Protein AF-A0A0H4WRG9-F1 (afdb_monomer)

Structure (mmCIF, N/CA/C/O backbone):
data_AF-A0A0H4WRG9-F1
#
_entry.id   AF-A0A0H4WRG9-F1
#
loop_
_atom_site.group_PDB
_atom_site.id
_atom_site.type_symbol
_atom_site.label_atom_id
_atom_site.label_alt_id
_atom_site.label_comp_id
_atom_site.label_asym_id
_atom_site.label_entity_id
_atom_site.label_seq_id
_atom_site.pdbx_PDB_ins_code
_atom_site.Cartn_x
_atom_site.Cartn_y
_atom_site.Cartn_z
_atom_site.occupancy
_atom_site.B_iso_or_equiv
_atom_site.auth_seq_id
_atom_site.auth_comp_id
_atom_site.auth_asym_id
_atom_site.auth_atom_id
_atom_site.pdbx_PDB_model_num
ATOM 1 N N . MET A 1 1 ? 16.738 -0.947 18.495 1.00 30.34 1 MET A N 1
ATOM 2 C CA . MET A 1 1 ? 15.925 -0.246 17.481 1.00 30.34 1 MET A CA 1
ATOM 3 C C . MET A 1 1 ? 16.134 -0.944 16.145 1.00 30.34 1 MET A C 1
ATOM 5 O O . MET A 1 1 ? 17.126 -0.679 15.479 1.00 30.34 1 MET A O 1
ATOM 9 N N . CYS A 1 2 ? 15.274 -1.900 15.795 1.00 28.31 2 CYS A N 1
ATOM 10 C CA . CYS A 1 2 ? 15.303 -2.511 14.467 1.00 28.31 2 CYS A CA 1
ATOM 11 C C . CYS A 1 2 ? 14.599 -1.551 13.509 1.00 28.31 2 CYS A C 1
ATOM 13 O O . CYS A 1 2 ? 13.383 -1.390 13.578 1.00 28.31 2 CYS A O 1
ATOM 15 N N . GLY A 1 3 ? 15.375 -0.857 12.678 1.00 27.81 3 GLY A N 1
ATOM 16 C CA . GLY A 1 3 ? 14.828 -0.055 11.594 1.00 27.81 3 GLY A CA 1
ATOM 17 C C . GLY A 1 3 ? 14.139 -0.986 10.609 1.00 27.81 3 GLY A C 1
ATOM 18 O O . GLY A 1 3 ? 14.799 -1.790 9.955 1.00 27.81 3 GLY A O 1
ATOM 19 N N . VAL A 1 4 ? 12.813 -0.903 10.530 1.00 34.00 4 VAL A N 1
ATOM 20 C CA . VAL A 1 4 ? 12.057 -1.495 9.429 1.00 34.00 4 VAL A CA 1
ATOM 21 C C . VAL A 1 4 ? 12.537 -0.768 8.179 1.00 34.00 4 VAL A C 1
ATOM 23 O O . VAL A 1 4 ? 12.226 0.408 7.992 1.00 34.00 4 VAL A O 1
ATOM 26 N N . ALA A 1 5 ? 13.376 -1.422 7.376 1.00 33.50 5 ALA A N 1
ATOM 27 C CA . ALA A 1 5 ? 13.737 -0.917 6.063 1.00 33.50 5 ALA A CA 1
ATOM 28 C C . ALA A 1 5 ? 12.425 -0.764 5.287 1.00 33.50 5 ALA A C 1
ATOM 30 O O . ALA A 1 5 ? 11.789 -1.757 4.937 1.00 33.50 5 ALA A O 1
ATOM 31 N N . LEU A 1 6 ? 11.971 0.480 5.120 1.00 46.81 6 LEU A N 1
ATOM 32 C CA . LEU A 1 6 ? 10.821 0.791 4.284 1.00 46.81 6 LEU A CA 1
ATOM 33 C C . LEU A 1 6 ? 11.124 0.195 2.910 1.00 46.81 6 LEU A C 1
ATOM 35 O O . LEU A 1 6 ? 12.151 0.528 2.317 1.00 46.81 6 LEU A O 1
ATOM 39 N N . ALA A 1 7 ? 10.288 -0.743 2.461 1.00 58.19 7 ALA A N 1
ATOM 40 C CA . ALA A 1 7 ? 10.425 -1.329 1.139 1.00 58.19 7 ALA A CA 1
ATOM 41 C C . ALA A 1 7 ? 10.524 -0.193 0.112 1.00 58.19 7 ALA A C 1
ATOM 43 O O . ALA A 1 7 ? 9.773 0.781 0.195 1.00 58.19 7 ALA A O 1
ATOM 44 N N . GLU A 1 8 ? 11.483 -0.287 -0.813 1.00 69.94 8 GLU A N 1
ATOM 45 C CA . GLU A 1 8 ? 11.610 0.715 -1.867 1.00 69.94 8 GLU A CA 1
ATOM 46 C C . GLU A 1 8 ? 10.275 0.826 -2.622 1.00 69.94 8 GLU A C 1
ATOM 48 O O . GLU A 1 8 ? 9.678 -0.209 -2.949 1.00 69.94 8 GLU A O 1
ATOM 53 N N . PRO A 1 9 ? 9.799 2.053 -2.905 1.00 81.19 9 PRO A N 1
ATOM 54 C CA . PRO A 1 9 ? 8.580 2.253 -3.670 1.00 81.19 9 PRO A CA 1
ATOM 55 C C . PRO A 1 9 ? 8.636 1.501 -5.000 1.00 81.19 9 PRO A C 1
ATOM 57 O O . PRO A 1 9 ? 9.668 1.484 -5.677 1.00 81.19 9 PRO A O 1
ATOM 60 N N . LEU A 1 10 ? 7.527 0.868 -5.375 1.00 85.06 10 LEU A N 1
ATOM 61 C CA . LEU A 1 10 ? 7.501 -0.054 -6.508 1.00 85.06 10 LEU A CA 1
ATOM 62 C C . LEU A 1 10 ? 7.351 0.695 -7.833 1.00 85.06 10 LEU A C 1
ATOM 64 O O . LEU A 1 10 ? 8.179 0.556 -8.736 1.00 85.06 10 LEU A O 1
ATOM 68 N N . VAL A 1 11 ? 6.280 1.477 -7.949 1.00 88.81 11 VAL A N 1
ATOM 69 C CA . VAL A 1 11 ? 5.891 2.229 -9.149 1.00 88.81 11 VAL A CA 1
ATOM 70 C C . VAL A 1 11 ? 5.108 3.460 -8.696 1.00 88.81 11 VAL A C 1
ATOM 72 O O . VAL A 1 11 ? 4.428 3.416 -7.677 1.00 88.81 11 VAL A O 1
ATOM 75 N N . GLY A 1 12 ? 5.176 4.543 -9.462 1.00 87.19 12 GLY A N 1
ATOM 76 C CA . GLY A 1 12 ? 4.397 5.756 -9.238 1.00 87.19 12 GLY A CA 1
ATOM 77 C C . GLY A 1 12 ? 5.169 6.866 -8.517 1.00 87.19 12 GLY A C 1
ATOM 78 O O . GLY A 1 12 ? 6.376 6.749 -8.284 1.00 87.19 12 GLY A O 1
ATOM 79 N N . PRO A 1 13 ? 4.487 7.967 -8.155 1.00 82.38 13 PRO A N 1
ATOM 80 C CA . PRO A 1 13 ? 5.130 9.191 -7.663 1.00 82.38 13 PRO A CA 1
ATOM 81 C C . PRO A 1 13 ? 5.981 9.021 -6.397 1.00 82.38 13 PRO A C 1
ATOM 83 O O . PRO A 1 13 ? 6.881 9.822 -6.149 1.00 82.38 13 PRO A O 1
ATOM 86 N N . SER A 1 14 ? 5.732 7.975 -5.605 1.00 81.94 14 SER A N 1
ATOM 87 C CA . SER A 1 14 ? 6.533 7.622 -4.425 1.00 81.94 14 SER A CA 1
ATOM 88 C C . SER A 1 14 ? 7.976 7.246 -4.768 1.00 81.94 14 SER A C 1
ATOM 90 O O . SER A 1 14 ? 8.860 7.462 -3.945 1.00 81.94 14 SER A O 1
ATOM 92 N N . VAL A 1 15 ? 8.242 6.732 -5.975 1.00 84.00 15 VAL A N 1
ATOM 93 C CA . VAL A 1 15 ? 9.602 6.429 -6.462 1.00 84.00 15 VAL A CA 1
ATOM 94 C C . VAL A 1 15 ? 10.425 7.711 -6.655 1.00 84.00 15 VAL A C 1
ATOM 96 O O . VAL A 1 15 ? 11.654 7.691 -6.589 1.00 84.00 15 VAL A O 1
ATOM 99 N N . GLY A 1 16 ? 9.757 8.840 -6.896 1.00 86.50 16 GLY A N 1
ATOM 100 C CA . GLY A 1 16 ? 10.357 10.151 -7.107 1.00 86.50 16 GLY A CA 1
ATOM 101 C C . GLY A 1 16 ? 9.631 10.947 -8.189 1.00 86.50 16 GLY A C 1
ATOM 102 O O . GLY A 1 16 ? 8.671 10.490 -8.804 1.00 86.50 16 GLY A O 1
ATOM 103 N N . GLN A 1 17 ? 10.113 12.158 -8.461 1.00 90.69 17 GLN A N 1
ATOM 104 C CA . GLN A 1 17 ? 9.567 12.987 -9.536 1.00 90.69 17 GLN A CA 1
ATOM 105 C C . GLN A 1 17 ? 10.141 12.538 -10.886 1.00 90.69 17 GLN A C 1
ATOM 107 O O . GLN A 1 17 ? 11.327 12.743 -11.158 1.00 90.69 17 GLN A O 1
ATOM 112 N N . GLY A 1 18 ? 9.303 11.929 -11.733 1.00 91.50 18 GLY A N 1
ATOM 113 C CA . GLY A 1 18 ? 9.716 11.345 -13.017 1.00 91.50 18 GLY A CA 1
ATOM 114 C C . GLY A 1 18 ? 10.497 12.309 -13.917 1.00 91.50 18 GLY A C 1
ATOM 115 O O . GLY A 1 18 ? 11.555 11.944 -14.428 1.00 91.50 18 GLY A O 1
ATOM 116 N N . ASP A 1 19 ? 10.044 13.559 -14.040 1.00 94.12 19 ASP A N 1
ATOM 117 C CA . ASP A 1 19 ? 10.714 14.576 -14.864 1.00 94.12 19 ASP A CA 1
ATOM 118 C C . ASP A 1 19 ? 12.064 15.017 -14.285 1.00 94.12 19 ASP A C 1
ATOM 120 O O . ASP A 1 19 ? 13.035 15.195 -15.024 1.00 94.12 19 ASP A O 1
ATOM 124 N N . ALA A 1 20 ? 12.170 15.130 -12.957 1.00 96.06 20 ALA A N 1
ATOM 125 C CA . ALA A 1 20 ? 13.432 15.451 -12.294 1.00 96.06 20 ALA A CA 1
ATOM 126 C C . ALA A 1 20 ? 14.461 14.323 -12.491 1.00 96.06 20 ALA A C 1
ATOM 128 O O . ALA A 1 20 ? 15.621 14.581 -12.821 1.00 96.06 20 ALA A O 1
ATOM 129 N N . LEU A 1 21 ? 14.019 13.067 -12.369 1.00 96.81 21 LEU A N 1
ATOM 130 C CA . LEU A 1 21 ? 14.840 11.880 -12.620 1.00 96.81 21 LEU A CA 1
ATOM 131 C C . LEU A 1 21 ? 15.273 11.790 -14.092 1.00 96.81 21 LEU A C 1
ATOM 133 O O . LEU A 1 21 ? 16.431 11.479 -14.380 1.00 96.81 21 LEU A O 1
ATOM 137 N N . LEU A 1 22 ? 14.378 12.119 -15.030 1.00 97.62 22 LEU A N 1
ATOM 138 C CA . LEU A 1 22 ? 14.685 12.207 -16.460 1.00 97.62 22 LEU A CA 1
ATOM 139 C C . LEU A 1 22 ? 15.749 13.280 -16.744 1.00 97.62 22 LEU A C 1
ATOM 141 O O . LEU A 1 22 ? 16.712 13.026 -17.480 1.00 97.62 22 LEU A O 1
ATOM 145 N N . ALA A 1 23 ? 15.599 14.471 -16.161 1.00 97.62 23 ALA A N 1
ATOM 146 C CA . ALA A 1 23 ? 16.545 15.571 -16.317 1.00 97.62 23 ALA A CA 1
ATOM 147 C C . ALA A 1 23 ? 17.925 15.212 -15.741 1.00 97.62 23 ALA A C 1
ATOM 149 O O . ALA A 1 23 ? 18.956 15.429 -16.390 1.00 97.62 23 ALA A O 1
ATOM 150 N N . GLU A 1 24 ? 17.966 14.592 -14.558 1.00 97.25 24 GLU A N 1
ATOM 151 C CA . GLU A 1 24 ? 19.210 14.120 -13.952 1.00 97.25 24 GLU A CA 1
ATOM 152 C C . GLU A 1 24 ? 19.882 13.031 -14.802 1.00 97.25 24 GLU A C 1
ATOM 154 O O . GLU A 1 24 ? 21.084 13.124 -15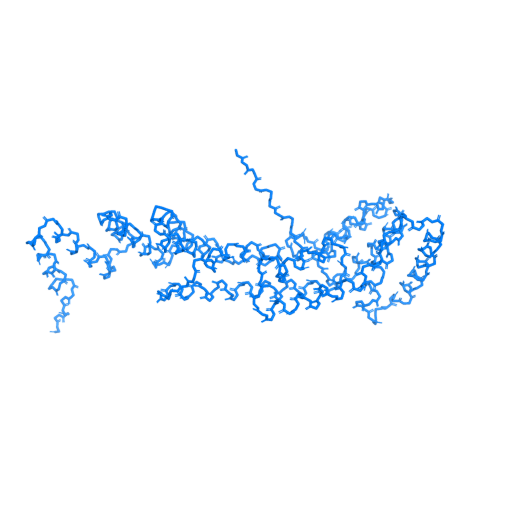.077 1.00 97.25 24 GLU A O 1
ATOM 159 N N . GLY A 1 25 ? 19.115 12.040 -15.269 1.00 97.44 25 GLY A N 1
ATOM 160 C CA . GLY A 1 25 ? 19.601 10.985 -16.160 1.00 97.44 25 GLY A CA 1
ATOM 161 C C . GLY A 1 25 ? 20.202 11.554 -17.444 1.00 97.44 25 GLY A C 1
ATOM 162 O O . GLY A 1 25 ? 21.304 11.172 -17.842 1.00 97.44 25 GLY A O 1
ATOM 163 N N . THR A 1 26 ? 19.549 12.552 -18.042 1.00 98.12 26 THR A N 1
ATOM 164 C CA . THR A 1 26 ? 20.041 13.256 -19.238 1.00 98.12 26 THR A CA 1
ATOM 165 C C . THR A 1 26 ? 21.359 13.979 -18.963 1.00 98.12 26 THR A C 1
ATOM 167 O O . THR A 1 26 ? 22.319 13.861 -19.730 1.00 98.12 26 THR A O 1
ATOM 170 N N . ARG A 1 27 ? 21.461 14.673 -17.825 1.00 98.31 27 ARG A N 1
ATOM 171 C CA . ARG A 1 27 ? 22.695 15.343 -17.395 1.00 98.31 27 ARG A CA 1
ATOM 172 C C . ARG A 1 27 ? 23.848 14.351 -17.207 1.00 98.31 27 ARG A C 1
ATOM 174 O O . ARG A 1 27 ? 24.969 14.635 -17.632 1.00 98.31 27 ARG A O 1
ATOM 181 N N . LEU A 1 28 ? 23.601 13.201 -16.578 1.00 98.19 28 LEU A N 1
ATOM 182 C CA . LEU A 1 28 ? 24.604 12.145 -16.381 1.00 98.19 28 LEU A CA 1
ATOM 183 C C . LEU A 1 28 ? 25.022 11.506 -17.709 1.00 98.19 28 LEU A C 1
ATOM 185 O O . LEU A 1 28 ? 26.215 11.299 -17.947 1.00 98.19 28 LEU A O 1
ATOM 189 N N . TYR A 1 29 ? 24.059 11.270 -18.601 1.00 97.94 29 TYR A N 1
ATOM 190 C CA . TYR A 1 29 ? 24.304 10.729 -19.932 1.00 97.94 29 TYR A CA 1
ATOM 191 C C . TYR A 1 29 ? 25.236 11.635 -20.747 1.00 97.94 29 TYR A C 1
ATOM 193 O O . TYR A 1 29 ? 26.222 11.156 -21.308 1.00 97.94 29 TYR A O 1
ATOM 201 N N . ASN A 1 30 ? 24.998 12.951 -20.731 1.00 97.44 30 ASN A N 1
ATOM 202 C CA . ASN A 1 30 ? 25.843 13.935 -21.417 1.00 97.44 30 ASN A CA 1
ATOM 203 C C . ASN A 1 30 ? 27.270 13.993 -20.846 1.00 97.44 30 ASN A C 1
ATOM 205 O O . ASN A 1 30 ? 28.227 14.228 -21.580 1.00 97.44 30 ASN A O 1
ATOM 209 N N . LYS A 1 31 ? 27.438 13.691 -19.552 1.00 97.75 31 LYS A N 1
ATOM 210 C CA . LYS A 1 31 ? 28.747 13.533 -18.893 1.00 97.75 31 LYS A CA 1
ATOM 211 C C . LYS A 1 31 ? 29.404 12.168 -19.152 1.00 97.75 31 LYS A C 1
ATOM 213 O O . LYS A 1 31 ? 30.405 11.853 -18.516 1.00 97.75 31 LYS A O 1
ATOM 218 N N . ARG A 1 32 ? 28.845 11.343 -20.049 1.00 96.62 32 ARG A N 1
ATOM 219 C CA . ARG A 1 32 ? 29.279 9.964 -20.355 1.00 96.62 32 ARG A CA 1
ATOM 220 C C . ARG A 1 32 ? 29.242 9.009 -19.151 1.00 96.62 32 ARG A C 1
ATOM 222 O O . ARG A 1 32 ? 29.824 7.926 -19.194 1.00 96.62 32 ARG A O 1
ATOM 229 N N . LYS A 1 33 ? 28.512 9.364 -18.088 1.00 98.06 33 LYS A N 1
ATOM 230 C CA . LYS A 1 33 ? 28.279 8.511 -16.913 1.00 98.06 33 LYS A CA 1
ATOM 231 C C . LYS A 1 33 ? 27.119 7.558 -17.188 1.00 98.06 33 LYS A C 1
ATOM 233 O O . LYS A 1 33 ? 26.025 7.703 -16.657 1.00 98.06 33 LYS A O 1
ATOM 238 N N . HIS A 1 34 ? 27.342 6.614 -18.099 1.00 97.62 34 HIS A N 1
ATOM 239 C CA . HIS A 1 34 ? 26.270 5.802 -18.676 1.00 97.62 34 HIS A CA 1
ATOM 240 C C . HIS A 1 34 ? 25.585 4.847 -17.686 1.00 97.62 34 HIS A C 1
ATOM 242 O O . HIS A 1 34 ? 24.390 4.606 -17.832 1.00 97.62 34 HIS A O 1
ATOM 248 N N . LYS A 1 35 ? 26.311 4.324 -16.687 1.00 97.00 35 LYS A N 1
ATOM 249 C CA . LYS A 1 35 ? 25.733 3.462 -15.640 1.00 97.00 35 LYS A CA 1
ATOM 250 C C . LYS A 1 35 ? 24.798 4.259 -14.730 1.00 97.00 35 LYS A C 1
ATOM 252 O O . LYS A 1 35 ? 23.609 3.968 -14.697 1.00 97.00 35 LYS A O 1
ATOM 257 N N . ASP A 1 36 ? 25.308 5.335 -14.138 1.00 97.44 36 ASP A N 1
ATOM 258 C CA . ASP A 1 36 ? 24.538 6.239 -13.278 1.00 97.44 36 ASP A CA 1
ATOM 259 C C . ASP A 1 36 ? 23.316 6.816 -14.020 1.00 97.44 36 ASP A C 1
ATOM 261 O O . ASP A 1 36 ? 22.220 6.914 -13.476 1.00 97.44 36 ASP A O 1
ATOM 265 N N . ALA A 1 37 ? 23.473 7.166 -15.304 1.00 98.00 37 ALA A N 1
ATOM 266 C CA . ALA A 1 37 ? 22.361 7.622 -16.134 1.00 98.00 37 ALA A CA 1
ATOM 267 C C . ALA A 1 37 ? 21.282 6.541 -16.304 1.00 98.00 37 ALA A C 1
ATOM 269 O O . ALA A 1 37 ? 20.095 6.847 -16.219 1.00 98.00 37 ALA A O 1
ATOM 270 N N . ALA A 1 38 ? 21.677 5.283 -16.534 1.00 97.56 38 ALA A N 1
ATOM 271 C CA . ALA A 1 38 ? 20.736 4.175 -16.667 1.00 97.56 38 ALA A CA 1
ATOM 272 C C . ALA A 1 38 ? 19.951 3.933 -15.368 1.00 97.56 38 ALA A C 1
ATOM 274 O O . ALA A 1 38 ? 18.757 3.659 -15.435 1.00 97.56 38 ALA A O 1
ATOM 275 N N . GLU A 1 39 ? 20.577 4.088 -14.202 1.00 95.62 39 GLU A N 1
ATOM 276 C CA . GLU A 1 39 ? 19.888 3.996 -12.908 1.00 95.62 39 GLU A CA 1
ATOM 277 C C . GLU A 1 39 ? 18.831 5.097 -12.752 1.00 95.62 39 GLU A C 1
ATOM 279 O O . GLU A 1 39 ? 17.674 4.806 -12.445 1.00 95.62 39 GLU A O 1
ATOM 284 N N . ARG A 1 40 ? 19.177 6.357 -13.056 1.00 97.25 40 ARG A N 1
ATOM 285 C CA . ARG A 1 40 ? 18.217 7.474 -12.986 1.00 97.25 40 ARG A CA 1
ATOM 286 C C . ARG A 1 40 ? 17.073 7.334 -13.983 1.00 97.25 40 ARG A C 1
ATOM 288 O O . ARG A 1 40 ? 15.925 7.570 -13.619 1.00 97.25 40 ARG A O 1
ATOM 295 N N . PHE A 1 41 ? 17.351 6.900 -15.212 1.00 97.75 41 PHE A N 1
ATOM 296 C CA . PHE A 1 41 ? 16.288 6.645 -16.182 1.00 97.75 41 PHE A CA 1
ATOM 297 C C . PHE A 1 41 ? 15.398 5.464 -15.778 1.00 97.75 41 PHE A C 1
ATOM 299 O O . PHE A 1 41 ? 14.193 5.533 -15.992 1.00 97.75 41 PHE A O 1
ATOM 306 N N . LEU A 1 42 ? 15.945 4.410 -15.162 1.00 95.62 42 LEU A N 1
ATOM 307 C CA . LEU A 1 42 ? 15.138 3.305 -14.636 1.00 95.62 42 LEU A CA 1
ATOM 308 C C . LEU A 1 42 ? 14.173 3.800 -13.552 1.00 95.62 42 LEU A C 1
ATOM 310 O O . LEU A 1 42 ? 12.981 3.502 -13.612 1.00 95.62 42 LEU A O 1
ATOM 314 N N . LEU A 1 43 ? 14.664 4.607 -12.610 1.00 94.50 43 LEU A N 1
ATOM 315 C CA . LEU A 1 43 ? 13.808 5.243 -11.610 1.00 94.50 43 LEU A CA 1
ATOM 316 C C . LEU A 1 43 ? 12.751 6.138 -12.266 1.00 94.50 43 LEU A C 1
ATOM 318 O O . LEU A 1 43 ? 11.592 6.063 -11.883 1.00 94.50 43 LEU A O 1
ATOM 322 N N . ALA A 1 44 ? 13.103 6.907 -13.301 1.00 95.56 44 ALA A N 1
ATOM 323 C CA . ALA A 1 44 ? 12.138 7.720 -14.043 1.00 95.56 44 ALA A CA 1
ATOM 324 C C . ALA A 1 44 ? 11.029 6.866 -14.690 1.00 95.56 44 ALA A C 1
ATOM 326 O O . ALA A 1 44 ? 9.859 7.231 -14.599 1.00 95.56 44 ALA A O 1
ATOM 327 N N . THR A 1 45 ? 11.368 5.705 -15.273 1.00 94.38 45 THR A N 1
ATOM 328 C CA . THR A 1 45 ? 10.366 4.775 -15.837 1.00 94.38 45 THR A CA 1
ATOM 329 C C . THR A 1 45 ? 9.461 4.144 -14.781 1.00 94.38 45 THR A C 1
ATOM 331 O O . THR A 1 45 ? 8.329 3.798 -15.088 1.00 94.38 45 THR A O 1
ATOM 334 N N . ARG A 1 46 ? 9.930 3.994 -13.536 1.00 93.50 46 ARG A N 1
ATOM 335 C CA . ARG A 1 46 ? 9.108 3.497 -12.421 1.00 93.50 46 ARG A CA 1
ATOM 336 C C . ARG A 1 46 ? 8.249 4.605 -11.821 1.00 93.50 46 ARG A C 1
ATOM 338 O O . ARG A 1 46 ? 7.083 4.374 -11.532 1.00 93.50 46 ARG A O 1
ATOM 345 N N . ALA A 1 47 ? 8.806 5.804 -11.677 1.00 93.19 47 ALA A N 1
ATOM 346 C CA . ALA A 1 47 ? 8.113 6.978 -11.164 1.00 93.19 47 ALA A CA 1
ATOM 347 C C . ALA A 1 47 ? 6.952 7.414 -12.063 1.00 93.19 47 ALA A C 1
ATOM 349 O O . ALA A 1 47 ? 5.872 7.743 -11.580 1.00 93.19 47 ALA A O 1
ATOM 350 N N . ASN A 1 48 ? 7.174 7.389 -13.378 1.00 91.88 48 ASN A N 1
ATOM 351 C CA . ASN A 1 48 ? 6.146 7.649 -14.370 1.00 91.88 48 ASN A CA 1
ATOM 352 C C . ASN A 1 48 ? 6.296 6.684 -15.563 1.00 91.88 48 ASN A C 1
ATOM 354 O O . ASN A 1 48 ? 7.008 6.995 -16.522 1.00 91.88 48 ASN A O 1
ATOM 358 N N . PRO A 1 49 ? 5.595 5.536 -15.549 1.00 92.06 49 PRO A N 1
ATOM 359 C CA . PRO A 1 49 ? 5.620 4.569 -16.651 1.00 92.06 49 PRO A CA 1
ATOM 360 C C . PRO A 1 49 ? 5.097 5.102 -17.993 1.00 92.06 49 PRO A C 1
ATOM 362 O O . PRO A 1 49 ? 5.390 4.536 -19.044 1.00 92.06 49 PRO A O 1
ATOM 365 N N . SER A 1 50 ? 4.371 6.223 -18.003 1.00 90.50 50 SER A N 1
ATOM 366 C CA . SER A 1 50 ? 3.947 6.872 -19.252 1.00 90.50 50 SER A CA 1
ATOM 367 C C . SER A 1 50 ? 5.006 7.822 -19.836 1.00 90.50 50 SER A C 1
ATOM 369 O O . SER A 1 50 ? 4.871 8.279 -20.971 1.00 90.50 50 SER A O 1
ATOM 371 N N . LEU A 1 51 ? 6.105 8.088 -19.114 1.00 92.69 51 LEU A N 1
ATOM 372 C CA . LEU A 1 51 ? 7.181 8.986 -19.542 1.00 92.69 51 LEU A CA 1
ATOM 373 C C . LEU A 1 51 ? 8.088 8.322 -20.589 1.00 92.69 51 LEU A C 1
ATOM 375 O O . LEU A 1 51 ? 9.217 7.911 -20.316 1.00 92.69 51 LEU A O 1
ATOM 379 N N . LEU A 1 52 ? 7.608 8.243 -21.831 1.00 91.88 52 LEU A N 1
ATOM 380 C CA . LEU A 1 52 ? 8.309 7.613 -22.958 1.00 91.88 52 LEU A CA 1
ATOM 381 C C . LEU A 1 52 ? 9.776 8.058 -23.142 1.00 91.88 52 LEU A C 1
ATOM 383 O O . LEU A 1 52 ? 10.618 7.187 -23.393 1.00 91.88 52 LEU A O 1
ATOM 387 N N . PRO A 1 53 ? 10.145 9.348 -22.982 1.00 93.88 53 PRO A N 1
ATOM 388 C CA . PRO A 1 53 ? 11.543 9.769 -23.080 1.00 93.88 53 PRO A CA 1
ATOM 389 C C . PRO A 1 53 ? 12.482 9.041 -22.106 1.00 93.88 53 PRO A C 1
ATOM 391 O O . PRO A 1 53 ? 13.643 8.805 -22.450 1.00 93.88 53 PRO A O 1
ATOM 394 N N . ALA A 1 54 ? 11.993 8.625 -20.931 1.00 95.50 54 ALA A N 1
ATOM 395 C CA . ALA A 1 54 ? 12.790 7.893 -19.948 1.00 95.50 54 ALA A CA 1
ATOM 396 C C . ALA A 1 54 ? 13.208 6.509 -20.465 1.00 95.50 54 ALA A C 1
ATOM 398 O O . ALA A 1 54 ? 14.354 6.108 -20.275 1.00 95.50 54 ALA A O 1
ATOM 399 N N . TYR A 1 55 ? 12.336 5.811 -21.199 1.00 95.38 55 TYR A N 1
ATOM 400 C CA . TYR A 1 55 ? 12.654 4.506 -21.792 1.00 95.38 55 TYR A CA 1
ATOM 401 C C . TYR A 1 55 ? 13.723 4.617 -22.881 1.00 95.38 55 TYR A C 1
ATOM 403 O O . TYR A 1 55 ? 14.652 3.807 -22.932 1.00 95.38 55 TYR A O 1
ATOM 411 N N . LEU A 1 56 ? 13.630 5.637 -23.738 1.00 94.75 56 LEU A N 1
ATOM 412 C CA . LEU A 1 56 ? 14.629 5.874 -24.779 1.00 94.75 56 LEU A CA 1
ATOM 413 C C . LEU A 1 56 ? 15.982 6.289 -24.179 1.00 94.75 56 LEU A C 1
ATOM 415 O O . LEU A 1 56 ? 17.030 5.803 -24.614 1.00 94.75 56 LEU A O 1
ATOM 419 N N . GLY A 1 57 ? 15.960 7.153 -23.158 1.00 96.38 57 GLY A N 1
ATOM 420 C CA . GLY A 1 57 ? 17.138 7.527 -22.375 1.00 96.38 57 GLY A CA 1
ATOM 421 C C . GLY A 1 57 ? 17.794 6.315 -21.714 1.00 96.38 57 GLY A C 1
ATOM 422 O O . GLY A 1 57 ? 18.999 6.108 -21.871 1.00 96.38 57 GLY A O 1
ATOM 423 N N . LEU A 1 58 ? 16.996 5.457 -21.069 1.00 97.56 58 LEU A N 1
ATOM 424 C CA . LEU A 1 58 ? 17.438 4.205 -20.453 1.00 97.56 58 LEU A CA 1
ATOM 425 C C . LEU A 1 58 ? 18.113 3.284 -21.469 1.00 97.56 58 LEU A C 1
ATOM 427 O O . LEU A 1 58 ? 19.213 2.787 -21.222 1.00 97.56 58 LEU A O 1
ATOM 431 N N . ALA A 1 59 ? 17.481 3.075 -22.625 1.00 96.56 59 ALA A N 1
ATOM 432 C CA . ALA A 1 59 ? 18.002 2.206 -23.671 1.00 96.56 59 ALA A CA 1
ATOM 433 C C . ALA A 1 59 ? 19.374 2.682 -24.176 1.00 96.56 59 ALA A C 1
ATOM 435 O O . ALA A 1 59 ? 20.332 1.905 -24.236 1.00 96.56 59 ALA A O 1
ATOM 436 N N . ARG A 1 60 ? 19.503 3.983 -24.460 1.00 97.00 60 ARG A N 1
ATOM 437 C CA . ARG A 1 60 ? 20.761 4.602 -24.905 1.00 97.00 60 ARG A CA 1
ATOM 438 C C . ARG A 1 60 ? 21.836 4.581 -23.820 1.00 97.00 60 ARG A C 1
ATOM 440 O O . ARG A 1 60 ? 22.990 4.260 -24.108 1.00 97.00 60 ARG A O 1
ATOM 447 N N . ALA A 1 61 ? 21.473 4.875 -22.573 1.00 98.00 61 ALA A N 1
ATOM 448 C CA . ALA A 1 61 ? 22.387 4.818 -21.436 1.00 98.00 61 ALA A CA 1
ATOM 449 C C . ALA A 1 61 ? 22.932 3.398 -21.230 1.00 98.00 61 ALA A C 1
ATOM 451 O O . ALA A 1 61 ? 24.146 3.217 -21.151 1.00 98.00 61 ALA A O 1
ATOM 452 N N . ARG A 1 62 ? 22.073 2.372 -21.268 1.00 97.31 62 ARG A N 1
ATOM 453 C CA . ARG A 1 62 ? 22.491 0.963 -21.179 1.00 97.31 62 ARG A CA 1
ATOM 454 C C . ARG A 1 62 ? 23.396 0.541 -22.337 1.00 97.31 62 ARG A C 1
ATOM 456 O O . ARG A 1 62 ? 24.412 -0.114 -22.100 1.00 97.31 62 ARG A O 1
ATOM 463 N N . MET A 1 63 ? 23.120 0.996 -23.564 1.00 95.94 63 MET A N 1
ATOM 464 C CA . MET A 1 63 ? 24.027 0.787 -24.703 1.00 95.94 63 MET A CA 1
ATOM 465 C C . MET A 1 63 ? 25.419 1.377 -24.448 1.00 95.94 63 MET A C 1
ATOM 467 O O . MET A 1 63 ? 26.421 0.704 -24.698 1.00 95.94 63 MET A O 1
ATOM 471 N N . GLY A 1 64 ? 25.492 2.608 -23.929 1.00 94.94 64 GLY A N 1
ATOM 472 C CA . GLY A 1 64 ? 26.750 3.258 -23.546 1.00 94.94 64 GLY A CA 1
ATOM 473 C C . GLY A 1 64 ? 27.463 2.552 -22.386 1.00 94.94 64 GLY A C 1
ATOM 474 O O . GLY A 1 64 ? 28.689 2.451 -22.375 1.00 94.94 64 GLY A O 1
ATOM 475 N N . ALA A 1 65 ? 26.700 1.980 -21.452 1.00 95.81 65 ALA A N 1
ATOM 476 C CA . ALA A 1 65 ? 27.200 1.179 -20.335 1.00 95.81 65 ALA A CA 1
ATOM 477 C C . ALA A 1 65 ? 27.594 -0.259 -20.728 1.00 95.81 65 ALA A C 1
ATOM 479 O O . ALA A 1 65 ? 28.076 -1.010 -19.881 1.00 95.81 65 ALA A O 1
ATOM 480 N N . LYS A 1 66 ? 27.427 -0.635 -22.006 1.00 93.44 66 LYS A N 1
ATOM 481 C CA . LYS A 1 66 ? 27.647 -1.985 -22.557 1.00 93.44 66 LYS A CA 1
ATOM 482 C C . LYS A 1 66 ? 26.694 -3.060 -22.007 1.00 93.44 66 LYS A C 1
ATOM 484 O O . LYS A 1 66 ? 26.933 -4.246 -22.230 1.00 93.44 66 LYS A O 1
ATOM 489 N N . ASP A 1 67 ? 25.590 -2.663 -21.377 1.00 93.38 67 ASP A N 1
ATOM 490 C CA . ASP A 1 67 ? 24.471 -3.549 -21.048 1.00 93.38 67 ASP A CA 1
ATOM 491 C C . ASP A 1 67 ? 23.559 -3.707 -22.274 1.00 93.38 67 ASP A C 1
ATOM 493 O O . ASP A 1 67 ? 22.517 -3.066 -22.419 1.00 93.38 67 ASP A O 1
ATOM 497 N N . VAL A 1 68 ? 23.999 -4.544 -23.215 1.00 93.31 68 VAL A N 1
ATOM 498 C CA . VAL A 1 68 ? 23.283 -4.760 -24.482 1.00 93.31 68 VAL A CA 1
ATOM 499 C C . VAL A 1 68 ? 21.935 -5.446 -24.251 1.00 93.31 68 VAL A C 1
ATOM 501 O O . VAL A 1 68 ? 20.968 -5.132 -24.938 1.00 93.31 68 VAL A O 1
ATOM 504 N N . PHE A 1 69 ? 21.848 -6.366 -23.286 1.00 91.81 69 PHE A N 1
ATOM 505 C CA . PHE A 1 69 ? 20.599 -7.068 -22.998 1.00 91.81 69 PHE A CA 1
ATOM 506 C C . PHE A 1 69 ? 19.544 -6.097 -22.458 1.00 91.81 69 PHE A C 1
ATOM 508 O O . PHE A 1 69 ? 18.482 -5.952 -23.066 1.00 91.81 69 PHE A O 1
ATOM 515 N N . GLY A 1 70 ? 19.861 -5.367 -21.383 1.00 92.50 70 GLY A N 1
ATOM 516 C CA . GLY A 1 70 ? 18.929 -4.414 -20.789 1.00 92.50 70 GLY A CA 1
ATOM 517 C C . GLY A 1 70 ? 18.590 -3.249 -21.721 1.00 92.50 70 GLY A C 1
ATOM 518 O O . GLY A 1 70 ? 17.475 -2.724 -21.654 1.00 92.50 70 GLY A O 1
ATOM 519 N N . ALA A 1 71 ? 19.506 -2.852 -22.610 1.00 95.00 71 ALA A N 1
ATOM 520 C CA . ALA A 1 71 ? 19.229 -1.862 -23.646 1.00 95.00 71 ALA A CA 1
ATOM 521 C C . ALA A 1 71 ? 18.158 -2.335 -24.636 1.00 95.00 71 ALA A C 1
ATOM 523 O O . ALA A 1 71 ? 17.219 -1.595 -24.923 1.00 95.00 71 ALA A O 1
ATOM 524 N N . CYS A 1 72 ? 18.274 -3.566 -25.143 1.00 93.88 72 CYS A N 1
ATOM 525 C CA . CYS A 1 72 ? 17.306 -4.110 -26.094 1.00 93.88 72 CYS A CA 1
ATOM 526 C C . CYS A 1 72 ? 15.920 -4.227 -25.448 1.00 93.88 72 CYS A C 1
ATOM 528 O O . CYS A 1 72 ? 14.925 -3.894 -26.089 1.00 93.88 72 CYS A O 1
ATOM 530 N N . THR A 1 73 ? 15.847 -4.625 -24.173 1.00 92.44 73 THR A N 1
ATOM 531 C CA . THR A 1 73 ? 14.589 -4.649 -23.410 1.00 92.44 73 THR A CA 1
ATOM 532 C C . THR A 1 73 ? 13.942 -3.263 -23.339 1.00 92.44 73 THR A C 1
ATOM 534 O O . THR A 1 73 ? 12.759 -3.129 -23.645 1.00 92.44 73 THR A O 1
ATOM 537 N N . ALA A 1 74 ? 14.712 -2.217 -23.021 1.00 94.31 74 ALA A N 1
ATOM 538 C CA . ALA A 1 74 ? 14.200 -0.847 -22.951 1.00 94.31 74 ALA A CA 1
ATOM 539 C C . ALA A 1 74 ? 13.779 -0.290 -24.329 1.00 94.31 74 ALA A C 1
ATOM 541 O O . ALA A 1 74 ? 12.745 0.367 -24.437 1.00 94.31 74 ALA A O 1
ATOM 542 N N . TYR A 1 75 ? 14.512 -0.604 -25.405 1.00 94.31 75 TYR A N 1
ATOM 543 C CA . TYR A 1 75 ? 14.097 -0.244 -26.768 1.00 94.31 75 TYR A CA 1
ATOM 544 C C . TYR A 1 75 ? 12.801 -0.946 -27.190 1.00 94.31 75 TYR A C 1
ATOM 546 O O . TYR A 1 75 ? 11.936 -0.314 -27.795 1.00 94.31 75 TYR A O 1
ATOM 554 N N . ARG A 1 76 ? 12.651 -2.242 -26.879 1.00 92.44 76 ARG A N 1
ATOM 555 C CA . ARG A 1 76 ? 11.422 -3.000 -27.166 1.00 92.44 76 ARG A CA 1
ATOM 556 C C . ARG A 1 76 ? 10.224 -2.401 -26.447 1.00 92.44 76 ARG A C 1
ATOM 558 O O . ARG A 1 76 ? 9.179 -2.250 -27.072 1.00 92.44 76 ARG A O 1
ATOM 565 N N . ALA A 1 77 ? 10.394 -2.050 -25.172 1.00 91.31 77 ALA A N 1
ATOM 566 C CA . ALA A 1 77 ? 9.390 -1.326 -24.407 1.00 91.31 77 ALA A CA 1
ATOM 567 C C . ALA A 1 77 ? 8.996 -0.031 -25.126 1.00 91.31 77 ALA A C 1
ATOM 569 O O . ALA A 1 77 ? 7.859 0.097 -25.558 1.00 91.31 77 ALA A O 1
ATOM 570 N N . TYR A 1 78 ? 9.957 0.857 -25.388 1.00 92.69 78 TYR A N 1
ATOM 571 C CA . TYR A 1 78 ? 9.709 2.141 -26.046 1.00 92.69 78 TYR A CA 1
ATOM 572 C C . TYR A 1 78 ? 8.970 2.020 -27.395 1.00 92.69 78 TYR A C 1
ATOM 574 O O . TYR A 1 78 ? 7.967 2.692 -27.623 1.00 92.69 78 TYR A O 1
ATOM 582 N N . VAL A 1 79 ? 9.423 1.128 -28.285 1.00 91.94 79 VAL A N 1
ATOM 583 C CA . VAL A 1 79 ? 8.835 0.943 -29.629 1.00 91.94 79 VAL A CA 1
ATOM 584 C C . VAL A 1 79 ? 7.430 0.327 -29.583 1.00 91.94 79 VAL A C 1
ATOM 586 O O . VAL A 1 79 ? 6.644 0.532 -30.517 1.00 91.94 79 VAL A O 1
ATOM 589 N N . ARG A 1 80 ? 7.123 -0.447 -28.534 1.00 88.75 80 ARG A N 1
ATOM 590 C CA . ARG A 1 80 ? 5.800 -1.039 -28.302 1.00 88.75 80 ARG A CA 1
ATOM 591 C C . ARG A 1 80 ? 4.831 -0.026 -27.696 1.00 88.75 80 ARG A C 1
ATOM 593 O O . ARG A 1 80 ? 3.677 -0.010 -28.102 1.00 88.75 80 ARG A O 1
ATOM 600 N N . SER A 1 81 ? 5.301 0.809 -26.770 1.00 84.75 81 SER A N 1
ATOM 601 C CA . SER A 1 81 ? 4.470 1.762 -26.026 1.00 84.75 81 SER A CA 1
ATOM 602 C C . SER A 1 81 ? 3.922 2.912 -26.869 1.00 84.75 81 SER A C 1
ATOM 604 O O . SER A 1 81 ? 2.913 3.496 -26.496 1.00 84.75 81 SER A O 1
ATOM 606 N N . ALA A 1 82 ? 4.575 3.266 -27.979 1.00 78.94 82 ALA A N 1
ATOM 607 C CA . ALA A 1 82 ? 4.179 4.417 -28.789 1.00 78.94 82 ALA A CA 1
ATOM 608 C C . ALA A 1 82 ? 4.279 4.113 -30.291 1.00 78.94 82 ALA A C 1
ATOM 610 O O . ALA A 1 82 ? 5.335 4.315 -30.902 1.00 78.94 82 ALA A O 1
ATOM 611 N N . PRO A 1 83 ? 3.203 3.596 -30.912 1.00 77.50 83 PRO A N 1
ATOM 612 C CA . PRO A 1 83 ? 3.245 3.203 -32.311 1.00 77.50 83 PRO A CA 1
ATOM 613 C C . PRO A 1 83 ? 3.391 4.380 -33.289 1.00 77.50 83 PRO A C 1
ATOM 615 O O . PRO A 1 83 ? 3.979 4.202 -34.358 1.00 77.50 83 PRO A O 1
ATOM 618 N N . ASP A 1 84 ? 2.969 5.579 -32.895 1.00 82.19 84 ASP A N 1
ATOM 619 C CA . ASP A 1 84 ? 2.903 6.742 -33.789 1.00 82.19 84 ASP A CA 1
ATOM 620 C C . ASP A 1 84 ? 3.890 7.860 -33.415 1.00 82.19 84 ASP A C 1
ATOM 622 O O . ASP A 1 84 ? 3.809 8.975 -33.928 1.00 82.19 84 ASP A O 1
ATOM 626 N N . ILE A 1 85 ? 4.858 7.584 -32.531 1.00 84.81 85 ILE A N 1
ATOM 627 C CA . ILE A 1 85 ? 5.838 8.595 -32.119 1.00 84.81 85 ILE A CA 1
ATOM 628 C C . ILE A 1 85 ? 6.793 8.958 -33.266 1.00 84.81 85 ILE A C 1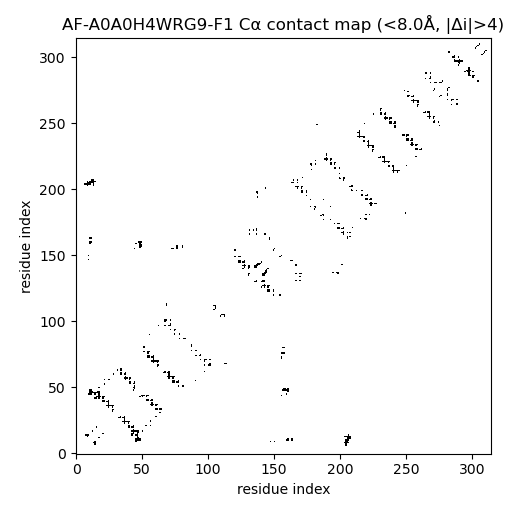
ATOM 630 O O . ILE A 1 85 ? 7.273 8.094 -34.007 1.00 84.81 85 ILE A O 1
ATOM 634 N N . GLN A 1 86 ? 7.084 10.253 -33.412 1.00 85.81 86 GLN A N 1
ATOM 635 C CA . GLN A 1 86 ? 7.815 10.803 -34.562 1.00 85.81 86 GLN A CA 1
ATOM 636 C C . GLN A 1 86 ? 9.183 10.140 -34.795 1.00 85.81 86 GLN A C 1
ATOM 638 O O . GLN A 1 86 ? 9.582 9.896 -35.936 1.00 85.81 86 GLN A O 1
ATOM 643 N N . ASP A 1 87 ? 9.907 9.798 -33.730 1.00 87.44 87 ASP A N 1
ATOM 644 C CA . ASP A 1 87 ? 11.233 9.186 -33.793 1.00 87.44 87 ASP A CA 1
ATOM 645 C C . ASP A 1 87 ? 11.211 7.648 -33.738 1.00 87.44 87 ASP A C 1
ATOM 647 O O . ASP A 1 87 ? 12.273 7.015 -33.703 1.00 87.44 87 ASP A O 1
ATOM 651 N N . ARG A 1 88 ? 10.036 7.010 -33.854 1.00 87.88 88 ARG A N 1
ATOM 652 C CA . ARG A 1 88 ? 9.899 5.544 -33.841 1.00 87.88 88 ARG A CA 1
ATOM 653 C C . ARG A 1 88 ? 10.788 4.861 -34.869 1.00 87.88 88 ARG A C 1
ATOM 655 O O . ARG A 1 88 ? 11.462 3.888 -34.543 1.00 87.88 88 ARG A O 1
ATOM 662 N N . LYS A 1 89 ? 10.842 5.377 -36.104 1.00 91.12 89 LYS A N 1
ATOM 663 C CA . LYS A 1 89 ? 11.695 4.817 -37.172 1.00 91.12 89 LYS A CA 1
ATOM 664 C C . LYS A 1 89 ? 13.173 4.824 -36.774 1.00 91.12 89 LYS A C 1
ATOM 666 O O . LYS A 1 89 ? 13.910 3.892 -37.095 1.00 91.12 89 LYS A O 1
ATOM 671 N N . LYS A 1 90 ? 13.619 5.863 -36.060 1.00 92.56 90 LYS A N 1
ATOM 672 C CA . LYS A 1 90 ? 14.985 5.954 -35.536 1.00 92.56 90 LYS A CA 1
ATOM 673 C C . LYS A 1 90 ? 15.193 4.952 -34.401 1.00 92.56 90 LYS A C 1
ATOM 675 O O . LYS A 1 90 ? 16.155 4.189 -34.452 1.00 92.56 90 LYS A O 1
ATOM 680 N N . ALA A 1 91 ? 14.271 4.888 -33.442 1.00 92.31 91 ALA A N 1
ATOM 681 C CA . ALA A 1 91 ? 14.327 3.926 -32.344 1.00 92.31 91 ALA A CA 1
ATOM 682 C C . ALA A 1 91 ? 14.306 2.466 -32.834 1.00 92.31 91 ALA A C 1
ATOM 684 O O . ALA A 1 91 ? 15.046 1.640 -32.315 1.00 92.31 91 ALA A O 1
ATOM 685 N N . GLN A 1 92 ? 13.548 2.149 -33.889 1.00 93.88 92 GLN A N 1
ATOM 686 C CA .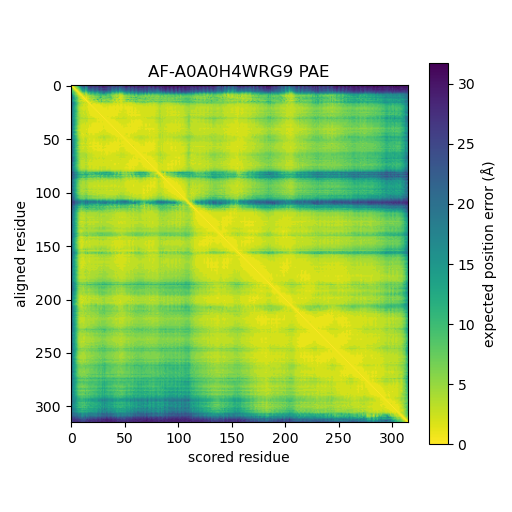 GLN A 1 92 ? 13.554 0.833 -34.540 1.00 93.88 92 GLN A CA 1
ATOM 687 C C . GLN A 1 92 ? 14.919 0.495 -35.148 1.00 93.88 92 GLN A C 1
ATOM 689 O O . GLN A 1 92 ? 15.402 -0.621 -34.991 1.00 93.88 92 GLN A O 1
ATOM 694 N N . ARG A 1 93 ? 15.586 1.452 -35.807 1.00 94.81 93 ARG A N 1
ATOM 695 C CA . ARG A 1 93 ? 16.951 1.240 -36.326 1.00 94.81 93 ARG A CA 1
ATOM 696 C C . ARG A 1 93 ? 17.953 0.994 -35.193 1.00 94.81 93 ARG A C 1
ATOM 698 O O . ARG A 1 93 ? 18.803 0.110 -35.315 1.00 94.81 93 ARG A O 1
ATOM 705 N N . GLU A 1 94 ? 17.847 1.752 -34.100 1.00 95.12 94 GLU A N 1
ATOM 706 C CA . GLU A 1 94 ? 18.660 1.564 -32.891 1.00 95.12 94 GLU A CA 1
ATOM 707 C C . GLU A 1 94 ? 18.388 0.191 -32.238 1.00 95.12 94 GLU A C 1
ATOM 709 O O . GLU A 1 94 ? 19.336 -0.522 -31.896 1.00 95.12 94 GLU A O 1
ATOM 714 N N . LEU A 1 95 ? 17.123 -0.239 -32.168 1.00 95.38 95 LEU A N 1
ATOM 715 C CA . LEU A 1 95 ? 16.717 -1.567 -31.702 1.00 95.38 95 LEU A CA 1
ATOM 716 C C . LEU A 1 95 ? 17.313 -2.676 -32.577 1.00 95.38 95 LEU A C 1
ATOM 718 O O . LEU A 1 95 ? 17.979 -3.562 -32.052 1.00 95.38 95 LEU A O 1
ATOM 722 N N . SER A 1 96 ? 17.182 -2.600 -33.904 1.00 95.81 96 SER A N 1
ATOM 723 C CA . SER A 1 96 ? 17.769 -3.588 -34.824 1.00 95.81 96 SER A CA 1
ATOM 724 C C . SER A 1 96 ? 19.294 -3.677 -34.689 1.00 95.81 96 SER A C 1
ATOM 726 O O . SER A 1 96 ? 19.893 -4.744 -34.843 1.00 95.81 96 SER A O 1
ATOM 728 N N . LEU A 1 97 ? 19.972 -2.563 -34.390 1.00 95.06 97 LEU A N 1
ATOM 729 C CA . LEU A 1 97 ? 21.398 -2.579 -34.058 1.00 95.06 97 LEU A CA 1
ATOM 730 C C . LEU A 1 97 ? 21.662 -3.287 -32.721 1.00 95.06 97 LEU A C 1
ATOM 732 O O . LEU A 1 97 ? 22.587 -4.101 -32.647 1.00 95.06 97 LEU A O 1
ATOM 736 N N . CYS A 1 98 ? 20.864 -2.998 -31.692 1.00 95.00 98 CYS A N 1
ATOM 737 C CA . CYS A 1 98 ? 20.943 -3.665 -30.395 1.00 95.00 98 CYS A CA 1
ATOM 738 C C . CYS A 1 98 ? 20.764 -5.182 -30.540 1.00 95.00 98 CYS A C 1
ATOM 740 O O . CYS A 1 98 ? 21.604 -5.948 -30.073 1.00 95.00 98 CYS A O 1
ATOM 742 N N . GLU A 1 99 ? 19.740 -5.630 -31.268 1.00 94.44 99 GLU A N 1
ATOM 743 C CA . GLU A 1 99 ? 19.428 -7.050 -31.440 1.00 94.44 99 GLU A CA 1
ATOM 744 C C . GLU A 1 99 ? 20.518 -7.805 -32.201 1.00 94.44 99 GLU A C 1
ATOM 746 O O . GLU A 1 99 ? 20.877 -8.922 -31.822 1.00 94.44 99 GLU A O 1
ATOM 751 N N . ARG A 1 100 ? 21.133 -7.180 -33.215 1.00 94.56 100 ARG A N 1
ATOM 752 C CA . ARG A 1 100 ? 22.317 -7.748 -33.880 1.00 94.56 100 ARG A CA 1
ATOM 753 C C . ARG A 1 100 ? 23.477 -7.937 -32.902 1.00 94.56 100 ARG A C 1
ATOM 755 O O . ARG A 1 100 ? 24.098 -9.002 -32.896 1.00 94.56 100 ARG A O 1
ATOM 762 N N . LYS A 1 101 ? 23.749 -6.944 -32.047 1.00 92.69 101 LYS A N 1
ATOM 763 C CA . LYS A 1 101 ? 24.786 -7.046 -31.005 1.00 92.69 101 LYS A CA 1
ATOM 764 C C . LYS A 1 101 ? 24.443 -8.105 -29.959 1.00 92.69 101 LYS A C 1
ATOM 766 O O . LYS A 1 101 ? 25.327 -8.864 -29.569 1.00 92.69 101 LYS A O 1
ATOM 771 N N . LEU A 1 102 ? 23.180 -8.209 -29.548 1.00 92.25 102 LEU A N 1
ATOM 772 C CA . LEU A 1 102 ? 22.715 -9.223 -28.603 1.00 92.25 102 LEU A CA 1
ATOM 773 C C . LEU A 1 102 ? 22.850 -10.636 -29.185 1.00 92.25 102 LEU A C 1
ATOM 775 O O . LEU A 1 102 ? 23.346 -11.533 -28.507 1.00 92.25 102 LEU A O 1
ATOM 779 N N . LYS A 1 103 ? 22.482 -10.833 -30.458 1.00 91.19 103 LYS A N 1
ATOM 780 C CA . LYS A 1 103 ? 22.656 -12.106 -31.174 1.00 91.19 103 LYS A CA 1
ATOM 781 C C . LYS A 1 103 ? 24.131 -12.502 -31.255 1.00 91.19 103 LYS A C 1
ATOM 783 O O . LYS A 1 103 ? 24.472 -13.646 -30.956 1.00 91.19 103 LYS A O 1
ATOM 788 N N . ALA A 1 104 ? 25.011 -11.560 -31.596 1.00 89.88 104 ALA A N 1
ATOM 789 C CA . ALA A 1 104 ? 26.455 -11.790 -31.603 1.00 89.88 104 ALA A CA 1
ATOM 790 C C . ALA A 1 104 ? 26.991 -12.136 -30.199 1.00 89.88 104 ALA A C 1
ATOM 792 O O . ALA A 1 104 ? 27.763 -13.082 -30.045 1.00 89.88 104 ALA A O 1
ATOM 793 N N . ALA A 1 105 ? 26.533 -11.430 -29.160 1.00 87.31 105 ALA A N 1
ATOM 794 C CA . ALA A 1 105 ? 26.903 -11.708 -27.774 1.00 87.31 105 ALA A CA 1
ATOM 795 C C . ALA A 1 105 ? 26.444 -13.103 -27.317 1.00 87.31 105 ALA A C 1
ATOM 797 O O . ALA A 1 105 ? 27.228 -13.823 -26.704 1.00 87.31 105 ALA A O 1
ATOM 798 N N . ARG A 1 106 ? 25.222 -13.524 -27.671 1.00 87.69 106 ARG A N 1
ATOM 799 C CA . ARG A 1 106 ? 24.700 -14.869 -27.370 1.00 87.69 106 ARG A CA 1
ATOM 800 C C . ARG A 1 106 ? 25.474 -15.972 -28.089 1.00 87.69 106 ARG A C 1
ATOM 802 O O . ARG A 1 106 ? 25.718 -17.011 -27.486 1.00 87.69 106 ARG A O 1
ATOM 809 N N . ARG A 1 107 ? 25.902 -15.744 -29.337 1.00 86.19 107 ARG A N 1
ATOM 810 C CA . ARG A 1 107 ? 26.745 -16.696 -30.083 1.00 86.19 107 ARG A CA 1
ATOM 811 C C . ARG A 1 107 ? 28.116 -16.877 -29.427 1.00 86.19 107 ARG A C 1
ATOM 813 O O . ARG A 1 107 ? 28.590 -17.999 -29.328 1.00 86.19 107 ARG A O 1
ATOM 820 N N . ASN A 1 108 ? 28.725 -15.789 -28.958 1.00 81.81 108 ASN A N 1
ATOM 821 C CA . ASN A 1 108 ? 30.093 -15.815 -28.434 1.00 81.81 108 ASN A CA 1
ATOM 822 C C . ASN A 1 108 ? 30.172 -16.121 -26.926 1.00 81.81 108 ASN A C 1
ATOM 824 O O . ASN A 1 108 ? 31.210 -16.564 -26.446 1.00 81.81 108 ASN A O 1
ATOM 828 N N . LYS A 1 109 ? 29.117 -15.829 -26.152 1.00 77.44 109 LYS A N 1
ATOM 829 C CA . LYS A 1 109 ? 29.099 -15.906 -24.679 1.00 77.44 109 LYS A CA 1
ATOM 830 C C . LYS A 1 109 ? 27.722 -16.340 -24.154 1.00 77.44 109 LYS A C 1
ATOM 832 O O . LYS A 1 109 ? 27.134 -15.659 -23.314 1.00 77.44 109 LYS A O 1
ATOM 837 N N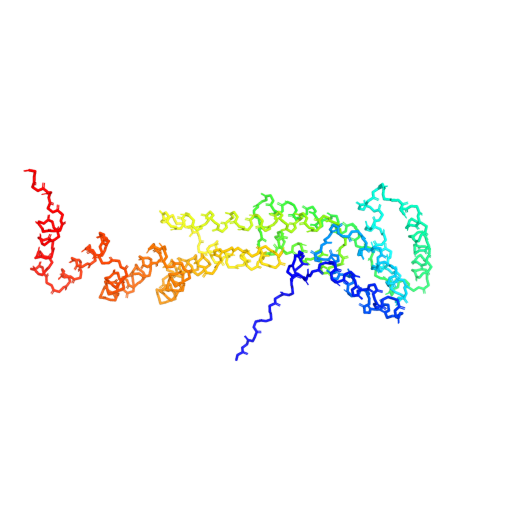 . ARG A 1 110 ? 27.210 -17.476 -24.644 1.00 63.88 110 ARG A N 1
ATOM 838 C CA . ARG A 1 110 ? 25.843 -17.978 -24.380 1.00 63.88 110 ARG A CA 1
ATOM 839 C C . ARG A 1 110 ? 25.456 -17.997 -22.893 1.00 63.88 110 ARG A C 1
ATOM 841 O O . ARG A 1 110 ? 24.357 -17.573 -22.570 1.00 63.88 110 ARG A O 1
ATOM 848 N N . ASN A 1 111 ? 26.377 -18.372 -22.001 1.00 67.12 111 ASN A N 1
ATOM 849 C CA . ASN A 1 111 ? 26.117 -18.488 -20.555 1.00 67.12 111 ASN A CA 1
ATOM 850 C C . ASN A 1 111 ? 26.219 -17.159 -19.777 1.00 67.12 111 ASN A C 1
ATOM 852 O O . ASN A 1 111 ? 25.967 -17.142 -18.579 1.00 67.12 111 ASN A O 1
ATOM 856 N N . LYS A 1 112 ? 26.622 -16.050 -20.417 1.00 76.62 112 LYS A N 1
ATOM 857 C CA . LYS A 1 112 ? 26.770 -14.730 -19.764 1.00 76.62 112 LYS A CA 1
ATOM 858 C C . LYS A 1 112 ? 25.673 -13.735 -20.146 1.00 76.62 112 LYS A C 1
ATOM 860 O O . LYS A 1 112 ? 25.681 -12.613 -19.649 1.00 76.62 112 LYS A O 1
ATOM 865 N N . VAL A 1 113 ? 24.772 -14.106 -21.055 1.00 77.69 113 VAL A N 1
ATOM 866 C CA . VAL A 1 113 ? 23.645 -13.260 -21.463 1.00 77.69 113 VAL A CA 1
ATOM 867 C C . VAL A 1 113 ? 22.392 -13.748 -20.737 1.00 77.69 113 VAL A C 1
ATOM 869 O O . VAL A 1 113 ? 22.079 -14.932 -20.866 1.00 77.69 113 VAL A O 1
ATOM 872 N N . PRO A 1 114 ? 21.661 -12.874 -20.024 1.00 82.62 114 PRO A N 1
ATOM 873 C CA . PRO A 1 114 ? 20.414 -13.255 -19.372 1.00 82.62 114 PRO A CA 1
ATOM 874 C C . PRO A 1 114 ? 19.393 -13.882 -20.336 1.00 82.62 114 PRO A C 1
ATOM 876 O O . PRO A 1 114 ? 19.346 -13.568 -21.539 1.00 82.62 114 PRO A O 1
ATOM 879 N N . ALA A 1 115 ? 18.576 -14.786 -19.789 1.00 83.69 115 ALA A N 1
ATOM 880 C CA . ALA A 1 115 ? 17.462 -15.398 -20.503 1.00 83.69 115 ALA A CA 1
ATOM 881 C C . ALA A 1 115 ? 16.434 -14.334 -20.922 1.00 83.69 115 ALA A C 1
ATOM 883 O O . ALA A 1 115 ? 16.292 -13.298 -20.277 1.00 83.69 115 ALA A O 1
ATOM 884 N N . ASP A 1 116 ? 15.730 -14.575 -22.029 1.00 83.12 116 ASP A N 1
ATOM 885 C CA . ASP A 1 116 ? 14.638 -13.695 -22.446 1.00 83.12 116 ASP A CA 1
ATOM 886 C C . ASP A 1 116 ? 13.395 -13.992 -21.596 1.00 83.12 116 ASP A C 1
ATOM 888 O O . ASP A 1 116 ? 12.799 -15.058 -21.729 1.00 83.12 116 ASP A O 1
ATOM 892 N N . LEU A 1 117 ? 13.023 -13.059 -20.717 1.00 87.62 117 LEU A N 1
ATOM 893 C CA . LEU A 1 117 ? 11.881 -13.199 -19.807 1.00 87.62 117 LEU A CA 1
ATOM 894 C C . LEU A 1 117 ? 10.554 -12.754 -20.438 1.00 87.62 117 LEU A C 1
ATOM 896 O O . LEU A 1 117 ? 9.552 -12.658 -19.743 1.00 87.62 117 LEU A O 1
ATOM 900 N N . THR A 1 118 ? 10.506 -12.468 -21.746 1.00 86.56 118 THR A N 1
ATOM 901 C CA . THR A 1 118 ? 9.295 -11.918 -22.381 1.00 86.56 118 THR A CA 1
ATOM 902 C C . THR A 1 118 ? 8.064 -12.808 -22.183 1.00 86.56 118 THR A C 1
ATOM 904 O O . THR A 1 118 ? 7.011 -12.282 -21.839 1.00 86.56 118 THR A O 1
ATOM 907 N N . ALA A 1 119 ? 8.187 -14.130 -22.360 1.00 89.88 119 ALA A N 1
ATOM 908 C CA . ALA A 1 119 ? 7.074 -15.062 -22.144 1.00 89.88 119 ALA A CA 1
ATOM 909 C C . ALA A 1 119 ? 6.625 -15.079 -20.672 1.00 89.88 119 ALA A C 1
ATOM 911 O O . ALA A 1 119 ? 5.450 -14.876 -20.386 1.00 89.88 119 ALA A O 1
ATOM 912 N N . ARG A 1 120 ? 7.585 -15.173 -19.744 1.00 93.00 120 ARG A N 1
ATOM 913 C CA . ARG A 1 120 ? 7.343 -15.109 -18.295 1.00 93.00 120 ARG A CA 1
ATOM 914 C C . ARG A 1 120 ? 6.648 -13.812 -17.878 1.00 93.00 120 ARG A C 1
ATOM 916 O O . ARG A 1 120 ? 5.721 -13.844 -17.085 1.00 93.00 120 ARG A O 1
ATOM 923 N N . HIS A 1 121 ? 7.035 -12.664 -18.433 1.00 94.00 121 HIS A N 1
ATOM 924 C CA . HIS A 1 121 ? 6.358 -11.397 -18.146 1.00 94.00 121 HIS A CA 1
ATOM 925 C C . HIS A 1 121 ? 4.904 -11.382 -18.637 1.00 94.00 121 HIS A C 1
ATOM 927 O O . HIS A 1 121 ? 4.064 -10.755 -18.002 1.00 94.00 121 HIS A O 1
ATOM 933 N N . VAL A 1 122 ? 4.586 -12.047 -19.754 1.00 93.44 122 VAL A N 1
ATOM 934 C CA . VAL A 1 122 ? 3.194 -12.179 -20.218 1.00 93.44 122 VAL A CA 1
ATOM 935 C C . VAL A 1 122 ? 2.387 -13.032 -19.240 1.00 93.44 122 VAL A C 1
ATOM 937 O O . VAL A 1 122 ? 1.292 -12.627 -18.859 1.00 93.44 122 VAL A O 1
ATOM 940 N N . GLU A 1 123 ? 2.947 -14.153 -18.787 1.00 95.44 123 GLU A N 1
ATOM 941 C CA . GLU A 1 123 ? 2.328 -15.031 -17.785 1.00 95.44 123 GLU A CA 1
ATOM 942 C C . GLU A 1 123 ? 2.106 -14.304 -16.454 1.00 95.44 123 GLU A C 1
ATOM 944 O O . GLU A 1 123 ? 0.994 -14.297 -15.936 1.00 95.44 123 GLU A O 1
ATOM 949 N N . LEU A 1 124 ? 3.127 -13.610 -15.940 1.00 96.31 124 LEU A N 1
ATOM 950 C CA . LEU A 1 124 ? 3.028 -12.817 -14.712 1.00 96.31 124 LEU A CA 1
ATOM 951 C C . LEU A 1 124 ? 1.968 -11.719 -14.833 1.00 96.31 124 LEU A C 1
ATOM 953 O O . LEU A 1 124 ? 1.201 -11.497 -13.906 1.00 96.31 124 LEU A O 1
ATOM 957 N N . LYS A 1 125 ? 1.862 -11.040 -15.977 1.00 96.00 125 LYS A N 1
ATOM 958 C CA . LYS A 1 125 ? 0.796 -10.048 -16.177 1.00 96.00 125 LYS A CA 1
ATOM 959 C C . LYS A 1 125 ? -0.593 -10.672 -16.171 1.00 96.00 125 LYS A C 1
ATOM 961 O O . LYS A 1 125 ? -1.500 -10.095 -15.585 1.00 96.00 125 LYS A O 1
ATOM 966 N N . ALA A 1 126 ? -0.765 -11.819 -16.826 1.00 96.50 126 ALA A N 1
ATOM 967 C CA . ALA A 1 126 ? -2.035 -12.533 -16.798 1.00 96.50 126 ALA A CA 1
ATOM 968 C C . ALA A 1 126 ? -2.393 -12.947 -15.361 1.00 96.50 126 ALA A C 1
ATOM 970 O O . ALA A 1 126 ? -3.508 -12.688 -14.919 1.00 96.50 126 ALA A O 1
ATOM 971 N N . GLY A 1 127 ? -1.423 -13.480 -14.610 1.00 97.12 127 GLY A N 1
ATOM 972 C CA . GLY A 1 127 ? -1.582 -13.818 -13.194 1.00 97.12 127 GLY A CA 1
ATOM 973 C C . GLY A 1 127 ? -1.925 -12.610 -12.322 1.00 97.12 127 GLY A C 1
ATOM 974 O O . GLY A 1 127 ? -2.799 -12.707 -11.469 1.00 97.12 127 GLY A O 1
ATOM 975 N N . PHE A 1 128 ? -1.318 -11.449 -12.583 1.00 97.94 128 PHE A N 1
ATOM 976 C CA . PHE A 1 128 ? -1.646 -10.206 -11.885 1.00 97.94 128 PHE A CA 1
ATOM 977 C C . PHE A 1 128 ? -3.121 -9.832 -12.050 1.00 97.94 128 PHE A C 1
ATOM 979 O O . PHE A 1 128 ? -3.782 -9.524 -11.061 1.00 97.94 128 PHE A O 1
ATOM 986 N N . PHE A 1 129 ? -3.633 -9.832 -13.286 1.00 97.50 129 PHE A N 1
ATOM 987 C CA . PHE A 1 129 ? -5.018 -9.437 -13.540 1.00 97.50 129 PHE A CA 1
ATOM 988 C C . PHE A 1 129 ? -6.011 -10.469 -13.005 1.00 97.50 129 PHE A C 1
ATOM 990 O O . PHE A 1 129 ? -6.993 -10.062 -12.398 1.00 97.50 129 PHE A O 1
ATOM 997 N N . ALA A 1 130 ? -5.713 -11.766 -13.128 1.00 97.75 130 ALA A N 1
ATOM 998 C CA . ALA A 1 130 ? -6.527 -12.819 -12.524 1.00 97.75 130 ALA A CA 1
ATOM 999 C C . ALA A 1 130 ? -6.602 -12.669 -10.992 1.00 97.75 130 ALA A C 1
ATOM 1001 O O . ALA A 1 130 ? -7.689 -12.606 -10.430 1.00 97.75 130 ALA A O 1
ATOM 1002 N N . ALA A 1 131 ? -5.458 -12.495 -10.319 1.00 97.62 131 ALA A N 1
ATOM 1003 C CA . ALA A 1 131 ? -5.422 -12.291 -8.870 1.00 97.62 131 ALA A CA 1
ATOM 1004 C C . ALA A 1 131 ? -6.159 -11.010 -8.440 1.00 97.62 131 ALA A C 1
ATOM 1006 O O . ALA A 1 131 ? -6.814 -10.986 -7.400 1.00 97.62 131 ALA A O 1
ATOM 1007 N N . LEU A 1 132 ? -6.072 -9.940 -9.236 1.00 97.50 132 LEU A N 1
ATOM 1008 C CA . LEU A 1 132 ? -6.790 -8.694 -8.975 1.00 97.50 132 LEU A CA 1
ATOM 1009 C C . LEU A 1 132 ? -8.312 -8.878 -9.094 1.00 97.50 132 LEU A C 1
ATOM 1011 O O . LEU A 1 132 ? -9.044 -8.371 -8.247 1.00 97.50 132 LEU A O 1
ATOM 1015 N N . GLU A 1 133 ? -8.775 -9.592 -10.121 1.00 96.88 133 GLU A N 1
ATOM 1016 C CA . GLU A 1 133 ? -10.192 -9.921 -10.335 1.00 96.88 133 GLU A CA 1
ATOM 1017 C C . GLU A 1 133 ? -10.742 -10.819 -9.217 1.00 96.88 133 GLU A C 1
ATOM 1019 O O . GLU A 1 133 ? -11.847 -10.583 -8.731 1.00 96.88 133 GLU A O 1
ATOM 1024 N N . ASP A 1 134 ? -9.932 -11.760 -8.729 1.00 96.44 134 ASP A N 1
ATOM 1025 C CA . ASP A 1 134 ? -10.263 -12.636 -7.599 1.00 96.44 134 ASP A CA 1
ATOM 1026 C C . ASP A 1 134 ? -10.185 -11.930 -6.228 1.00 96.44 134 ASP A C 1
ATOM 1028 O O . ASP A 1 134 ? -10.467 -12.532 -5.187 1.00 96.44 134 ASP A O 1
ATOM 1032 N N . GLY A 1 135 ? -9.774 -10.656 -6.185 1.00 95.25 135 GLY A N 1
ATOM 1033 C CA . GLY A 1 135 ? -9.585 -9.902 -4.942 1.00 95.25 135 GLY A CA 1
ATOM 1034 C C . GLY A 1 135 ? -8.394 -10.377 -4.096 1.00 95.25 135 GLY A C 1
ATOM 1035 O O . GLY A 1 135 ? -8.293 -10.041 -2.914 1.00 95.25 135 GLY A O 1
ATOM 1036 N N . GLN A 1 136 ? -7.474 -11.147 -4.678 1.00 96.00 136 GLN A N 1
ATOM 1037 C CA . GLN A 1 136 ? -6.232 -11.591 -4.050 1.00 96.00 136 GLN A CA 1
ATOM 1038 C C . GLN A 1 136 ? -5.169 -10.495 -4.178 1.00 96.00 136 GLN A C 1
ATOM 1040 O O . GLN A 1 136 ? -4.367 -10.465 -5.112 1.00 96.00 136 GLN A O 1
ATOM 1045 N N . LEU A 1 137 ? -5.171 -9.554 -3.234 1.00 96.38 137 LEU A N 1
ATOM 1046 C CA . LEU A 1 137 ? -4.325 -8.355 -3.301 1.00 96.38 137 LEU A CA 1
ATOM 1047 C C . LEU A 1 137 ? -2.954 -8.533 -2.628 1.00 96.38 137 LEU A C 1
ATOM 1049 O O . LEU A 1 137 ? -1.951 -8.015 -3.125 1.00 96.38 137 LEU A O 1
ATOM 1053 N N . VAL A 1 138 ? -2.901 -9.285 -1.524 1.00 94.88 138 VAL A N 1
ATOM 1054 C CA . VAL A 1 138 ? -1.695 -9.551 -0.718 1.00 94.88 138 VAL A CA 1
ATOM 1055 C C . VAL A 1 138 ? -1.491 -11.051 -0.507 1.00 94.88 138 VAL A C 1
ATOM 1057 O O . VAL A 1 138 ? -2.446 -11.820 -0.544 1.00 94.88 138 VAL A O 1
ATOM 1060 N N . GLY A 1 139 ? -0.242 -11.463 -0.279 1.00 91.44 139 GLY A N 1
ATOM 1061 C CA . GLY A 1 139 ? 0.144 -12.871 -0.136 1.00 91.44 139 GLY A CA 1
ATOM 1062 C C . GLY A 1 139 ? 0.878 -13.432 -1.363 1.00 91.44 139 GLY A C 1
ATOM 1063 O O . GLY A 1 139 ? 1.079 -12.716 -2.344 1.00 91.44 139 GLY A O 1
ATOM 1064 N N . PRO A 1 140 ? 1.328 -14.697 -1.305 1.00 91.12 140 PRO A N 1
ATOM 1065 C CA . PRO A 1 140 ? 2.051 -15.329 -2.407 1.00 91.12 140 PRO A CA 1
ATOM 1066 C C . PRO A 1 140 ? 1.147 -15.484 -3.632 1.00 91.12 140 PRO A C 1
ATOM 1068 O O . PRO A 1 140 ? 0.004 -15.917 -3.500 1.00 91.12 140 PRO A O 1
ATOM 1071 N N . ASN A 1 141 ? 1.665 -15.158 -4.820 1.00 90.56 141 ASN A N 1
ATOM 1072 C CA . ASN A 1 141 ? 0.915 -15.148 -6.089 1.00 90.56 141 ASN A CA 1
ATOM 1073 C C . ASN A 1 141 ? -0.253 -14.144 -6.148 1.00 90.56 141 ASN A C 1
ATOM 1075 O O . ASN A 1 141 ? -1.000 -14.131 -7.124 1.00 90.56 141 ASN A O 1
ATOM 1079 N N . ALA A 1 142 ? -0.403 -13.278 -5.145 1.00 96.44 142 ALA A N 1
ATOM 1080 C CA . ALA A 1 142 ? -1.382 -12.203 -5.177 1.00 96.44 142 ALA A CA 1
ATOM 1081 C C . ALA A 1 142 ? -0.971 -11.112 -6.179 1.00 96.44 142 ALA A C 1
ATOM 1083 O O . ALA A 1 142 ? 0.181 -11.046 -6.631 1.00 96.44 142 ALA A O 1
ATOM 1084 N N . ALA A 1 143 ? -1.886 -10.194 -6.487 1.00 97.00 143 ALA A N 1
ATOM 1085 C CA . ALA A 1 143 ? -1.628 -9.087 -7.402 1.00 97.00 143 ALA A CA 1
ATOM 1086 C C . ALA A 1 143 ? -0.422 -8.234 -6.953 1.00 97.00 143 ALA A C 1
ATOM 1088 O O . ALA A 1 143 ? 0.449 -7.912 -7.764 1.00 97.00 143 ALA A O 1
ATOM 1089 N N . GLY A 1 144 ? -0.300 -7.927 -5.656 1.00 95.38 144 GLY A N 1
ATOM 1090 C CA . GLY A 1 144 ? 0.842 -7.174 -5.125 1.00 95.38 144 GLY A CA 1
ATOM 1091 C C . GLY A 1 144 ? 2.189 -7.890 -5.268 1.00 95.38 144 GLY A C 1
ATOM 1092 O O . GLY A 1 144 ? 3.181 -7.268 -5.655 1.00 95.38 144 GLY A O 1
ATOM 1093 N N . ASP A 1 145 ? 2.230 -9.195 -5.002 1.00 94.88 145 ASP A N 1
ATOM 1094 C CA . ASP A 1 145 ? 3.441 -10.019 -5.123 1.00 94.88 145 ASP A CA 1
ATOM 1095 C C . ASP A 1 145 ? 3.861 -10.193 -6.588 1.00 94.88 145 ASP A C 1
ATOM 1097 O O . ASP A 1 145 ? 5.028 -10.030 -6.956 1.00 94.88 145 ASP A O 1
ATOM 1101 N N . THR A 1 146 ? 2.882 -10.404 -7.464 1.00 96.25 146 THR A N 1
ATOM 1102 C CA . THR A 1 146 ? 3.103 -10.526 -8.905 1.00 96.25 146 THR A CA 1
ATOM 1103 C C . THR A 1 146 ? 3.633 -9.222 -9.507 1.00 96.25 146 THR A C 1
ATOM 1105 O O . THR A 1 146 ? 4.582 -9.237 -10.296 1.00 96.25 146 THR A O 1
ATOM 1108 N N . LEU A 1 147 ? 3.087 -8.070 -9.098 1.00 95.31 147 LEU A N 1
ATOM 1109 C CA . LEU A 1 147 ? 3.581 -6.763 -9.535 1.00 95.31 147 LEU A CA 1
ATOM 1110 C C . LEU A 1 147 ? 5.009 -6.501 -9.045 1.00 95.31 147 LEU A C 1
ATOM 1112 O O . LEU A 1 147 ? 5.855 -6.042 -9.815 1.00 95.31 147 LEU A O 1
ATOM 1116 N N . ARG A 1 148 ? 5.305 -6.843 -7.786 1.00 94.75 148 ARG A N 1
ATOM 1117 C CA . ARG A 1 148 ? 6.662 -6.767 -7.232 1.00 94.75 148 ARG A CA 1
ATOM 1118 C C . ARG A 1 148 ? 7.629 -7.642 -8.026 1.00 94.75 148 ARG A C 1
ATOM 1120 O O . ARG A 1 148 ? 8.722 -7.190 -8.361 1.00 94.75 148 ARG A O 1
ATOM 1127 N N . THR A 1 149 ? 7.209 -8.852 -8.382 1.00 94.50 149 THR A N 1
ATOM 1128 C CA . THR A 1 149 ? 7.998 -9.790 -9.188 1.00 94.50 149 THR A CA 1
ATOM 1129 C C . THR A 1 149 ? 8.293 -9.216 -10.572 1.00 94.50 149 THR A C 1
ATOM 1131 O O . THR A 1 149 ? 9.454 -9.182 -10.972 1.00 94.50 149 THR A O 1
ATOM 1134 N N . LEU A 1 150 ? 7.296 -8.652 -11.264 1.00 94.31 150 LEU A N 1
ATOM 1135 C CA . LEU A 1 150 ? 7.497 -7.962 -12.545 1.00 94.31 150 LEU A CA 1
ATOM 1136 C C . LEU A 1 150 ? 8.538 -6.836 -12.439 1.00 94.31 150 LEU A C 1
ATOM 1138 O O . LEU A 1 150 ? 9.443 -6.741 -13.271 1.00 94.31 150 LEU A O 1
ATOM 1142 N N . VAL A 1 151 ? 8.441 -5.992 -11.409 1.00 92.38 151 VAL A N 1
ATOM 1143 C CA . VAL A 1 151 ? 9.368 -4.866 -11.202 1.00 92.38 151 VAL A CA 1
ATOM 1144 C C . VAL A 1 151 ? 10.791 -5.346 -10.894 1.00 92.38 151 VAL A C 1
ATOM 1146 O O . VAL A 1 151 ? 11.755 -4.782 -11.431 1.00 92.38 151 VAL A O 1
ATOM 1149 N N . THR A 1 152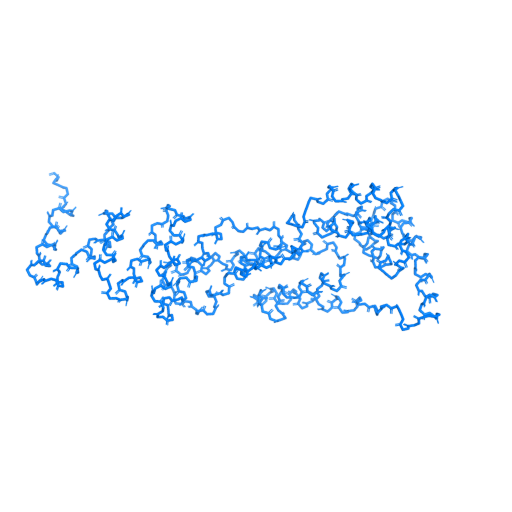 ? 10.937 -6.381 -10.063 1.00 91.38 152 THR A N 1
ATOM 1150 C CA . THR A 1 152 ? 12.235 -6.957 -9.676 1.00 91.38 152 THR A CA 1
ATOM 1151 C C . THR A 1 152 ? 12.894 -7.720 -10.827 1.00 91.38 152 THR A C 1
ATOM 1153 O O . THR A 1 152 ? 14.107 -7.629 -11.005 1.00 91.38 152 THR A O 1
ATOM 1156 N N . GLU A 1 153 ? 12.114 -8.399 -11.672 1.00 90.88 153 GLU A N 1
ATOM 1157 C CA . GLU A 1 153 ? 12.606 -9.083 -12.879 1.00 90.88 153 GLU A CA 1
ATOM 1158 C C . GLU A 1 153 ? 12.934 -8.123 -14.035 1.00 90.88 153 GLU A C 1
ATOM 1160 O O . GLU A 1 153 ? 13.477 -8.525 -15.068 1.00 90.88 153 GLU A O 1
ATOM 1165 N N . GLY A 1 154 ? 12.677 -6.825 -13.849 1.00 89.38 154 GLY A N 1
ATOM 1166 C CA . GLY A 1 154 ? 13.045 -5.788 -14.802 1.00 89.38 154 GLY A CA 1
ATOM 1167 C C . GLY A 1 154 ? 12.060 -5.649 -15.958 1.00 89.38 154 GLY A C 1
ATOM 1168 O O . GLY A 1 154 ? 12.462 -5.231 -17.051 1.00 89.38 154 GLY A O 1
ATOM 1169 N N . TYR A 1 155 ? 10.782 -5.974 -15.742 1.00 92.00 155 TYR A N 1
ATOM 1170 C CA . TYR A 1 155 ? 9.718 -5.593 -16.662 1.00 92.00 155 TYR A CA 1
ATOM 1171 C C . TYR A 1 155 ? 9.670 -4.063 -16.806 1.00 92.00 155 TYR A C 1
ATOM 1173 O O . TYR A 1 155 ? 9.747 -3.318 -15.831 1.00 92.00 155 TYR A O 1
ATOM 1181 N N . LEU A 1 156 ? 9.566 -3.592 -18.049 1.00 89.00 156 LEU A N 1
ATOM 1182 C CA . LEU A 1 156 ? 9.587 -2.172 -18.420 1.00 89.00 156 LEU A CA 1
ATOM 1183 C C . LEU A 1 156 ? 8.361 -1.831 -19.272 1.00 89.00 156 LEU A C 1
ATOM 1185 O O . LEU A 1 156 ? 8.493 -1.317 -20.377 1.00 89.00 156 LEU A O 1
ATOM 1189 N N . GLY A 1 157 ? 7.165 -2.176 -18.809 1.00 87.31 157 GLY A N 1
ATOM 1190 C CA . GLY A 1 157 ? 5.930 -1.840 -19.515 1.00 87.31 157 GLY A CA 1
ATOM 1191 C C . GLY A 1 157 ? 5.377 -0.470 -19.115 1.00 87.31 157 GLY A C 1
ATOM 1192 O O . GLY A 1 157 ? 5.482 -0.112 -17.942 1.00 87.31 157 GLY A O 1
ATOM 1193 N N . PRO A 1 158 ? 4.777 0.295 -20.048 1.00 84.38 158 PRO A N 1
ATOM 1194 C CA . PRO A 1 158 ? 4.062 1.528 -19.705 1.00 84.38 158 PRO A CA 1
ATOM 1195 C C . PRO A 1 158 ? 2.798 1.236 -18.879 1.00 84.38 158 PRO A C 1
ATOM 1197 O O . PRO A 1 158 ? 2.353 2.059 -18.089 1.00 84.38 158 PRO A O 1
ATOM 1200 N N . ASP A 1 159 ? 2.265 0.023 -19.015 1.00 90.00 159 ASP A N 1
ATOM 1201 C CA . ASP A 1 159 ? 1.104 -0.489 -18.297 1.00 90.00 159 ASP A CA 1
ATOM 1202 C C . ASP A 1 159 ? 1.379 -0.779 -16.816 1.00 90.00 159 ASP A C 1
ATOM 1204 O O . ASP A 1 159 ? 0.436 -0.988 -16.061 1.00 90.00 159 ASP A O 1
ATOM 1208 N N . LEU A 1 160 ? 2.640 -0.725 -16.362 1.00 92.56 160 LEU A N 1
ATOM 1209 C CA . LEU A 1 160 ? 2.962 -0.775 -14.931 1.00 92.56 160 LEU A CA 1
ATOM 1210 C C . LEU A 1 160 ? 2.238 0.321 -14.141 1.00 92.56 160 LEU A C 1
ATOM 1212 O O . LEU A 1 160 ? 1.850 0.082 -13.001 1.00 92.56 160 LEU A O 1
ATOM 1216 N N . GLY A 1 161 ? 2.045 1.501 -14.741 1.00 90.94 161 GLY A N 1
ATOM 1217 C CA . GLY A 1 161 ? 1.316 2.602 -14.109 1.00 90.94 161 GLY A CA 1
ATOM 1218 C C . GLY A 1 161 ? -0.161 2.268 -13.911 1.00 90.94 161 GLY A C 1
ATOM 1219 O O . GLY A 1 161 ? -0.696 2.458 -12.823 1.00 90.94 161 GLY A O 1
ATOM 1220 N N . ASP A 1 162 ? -0.796 1.686 -14.927 1.00 92.50 162 ASP A N 1
ATOM 1221 C CA . ASP A 1 162 ? -2.202 1.278 -14.856 1.00 92.50 162 ASP A CA 1
ATOM 1222 C C . ASP A 1 162 ? -2.406 0.109 -13.888 1.00 92.50 162 ASP A C 1
ATOM 1224 O O . ASP A 1 162 ? -3.356 0.107 -13.106 1.00 92.50 162 ASP A O 1
ATOM 1228 N N . MET A 1 163 ? -1.500 -0.875 -13.900 1.00 95.06 163 MET A N 1
ATOM 1229 C CA . MET A 1 163 ? -1.503 -1.987 -12.945 1.00 95.06 163 MET A CA 1
ATOM 1230 C C . MET A 1 163 ? -1.385 -1.466 -11.509 1.00 95.06 163 MET A C 1
ATOM 1232 O O . MET A 1 163 ? -2.161 -1.860 -10.641 1.00 95.06 163 MET A O 1
ATOM 1236 N N . ALA A 1 164 ? -0.464 -0.529 -11.274 1.00 94.31 164 ALA A N 1
ATOM 1237 C CA . ALA A 1 164 ? -0.276 0.118 -9.984 1.00 94.31 164 ALA A CA 1
ATOM 1238 C C . ALA A 1 164 ? -1.518 0.861 -9.496 1.00 94.31 164 ALA A C 1
ATOM 1240 O O . ALA A 1 164 ? -1.938 0.680 -8.352 1.00 94.31 164 ALA A O 1
ATOM 1241 N N . ALA A 1 165 ? -2.117 1.665 -10.375 1.00 93.12 165 ALA A N 1
ATOM 1242 C CA . ALA A 1 165 ? -3.317 2.425 -10.068 1.00 93.12 165 ALA A CA 1
ATOM 1243 C C . ALA A 1 165 ? -4.487 1.495 -9.725 1.00 93.12 165 ALA A C 1
ATOM 1245 O O . ALA A 1 165 ? -5.115 1.664 -8.683 1.00 93.12 165 ALA A O 1
ATOM 1246 N N . ARG A 1 166 ? -4.732 0.464 -10.546 1.00 96.00 166 ARG A N 1
ATOM 1247 C CA . ARG A 1 166 ? -5.806 -0.514 -10.313 1.00 96.00 166 ARG A CA 1
ATOM 1248 C C . ARG A 1 166 ? -5.631 -1.271 -9.000 1.00 96.00 166 ARG A C 1
ATOM 1250 O O . ARG A 1 166 ? -6.595 -1.410 -8.251 1.00 96.00 166 ARG A O 1
ATOM 1257 N N . LEU A 1 167 ? -4.411 -1.720 -8.703 1.00 96.50 167 LEU A N 1
ATOM 1258 C CA . LEU A 1 167 ? -4.104 -2.392 -7.443 1.00 96.50 167 LEU A CA 1
ATOM 1259 C C . LEU A 1 167 ? -4.320 -1.461 -6.244 1.00 96.50 167 LEU A C 1
ATOM 1261 O O . LEU A 1 167 ? -4.953 -1.860 -5.274 1.00 96.50 167 LEU A O 1
ATOM 1265 N N . SER A 1 168 ? -3.850 -0.212 -6.318 1.00 94.81 168 SER A N 1
ATOM 1266 C CA . SER A 1 168 ? -4.073 0.772 -5.254 1.00 94.81 168 SER A CA 1
ATOM 1267 C C . SER A 1 168 ? -5.562 1.055 -5.033 1.00 94.81 168 SER A C 1
ATOM 1269 O O . SER A 1 168 ? -6.009 1.057 -3.887 1.00 94.81 168 SER A O 1
ATOM 1271 N N . THR A 1 169 ? -6.343 1.233 -6.104 1.00 95.94 169 THR A N 1
ATOM 1272 C CA . THR A 1 169 ? -7.799 1.394 -6.006 1.00 95.94 169 THR A CA 1
ATOM 1273 C C . THR A 1 169 ? -8.440 0.191 -5.321 1.00 95.94 169 THR A C 1
ATOM 1275 O O . THR A 1 169 ? -9.210 0.379 -4.384 1.00 95.94 169 THR A O 1
ATOM 1278 N N . ALA A 1 170 ? -8.079 -1.032 -5.719 1.00 97.00 170 ALA A N 1
ATOM 1279 C CA . ALA A 1 170 ? -8.599 -2.245 -5.094 1.00 97.00 170 ALA A CA 1
ATOM 1280 C C . ALA A 1 170 ? -8.234 -2.336 -3.603 1.00 97.00 170 ALA A C 1
ATOM 1282 O O . ALA A 1 170 ? -9.095 -2.674 -2.787 1.00 97.00 170 ALA A O 1
ATOM 1283 N N . CYS A 1 171 ? -7.001 -1.975 -3.226 1.00 96.75 171 CYS A N 1
ATOM 1284 C CA . CYS A 1 171 ? -6.588 -1.892 -1.824 1.00 96.75 171 CYS A CA 1
ATOM 1285 C C . CYS A 1 171 ? -7.466 -0.910 -1.045 1.00 96.75 171 CYS A C 1
ATOM 1287 O O . CYS A 1 171 ? -8.009 -1.293 -0.013 1.00 96.75 171 CYS A O 1
ATOM 1289 N N . HIS A 1 172 ? -7.650 0.314 -1.552 1.00 95.62 172 HIS A N 1
ATOM 1290 C CA . HIS A 1 172 ? -8.467 1.340 -0.896 1.00 95.62 172 HIS A CA 1
ATOM 1291 C C . HIS A 1 172 ? -9.913 0.890 -0.715 1.00 95.62 172 HIS A C 1
ATOM 1293 O O . HIS A 1 172 ? -10.422 0.925 0.402 1.00 95.62 172 HIS A O 1
ATOM 1299 N N . THR A 1 173 ? -10.547 0.402 -1.785 1.00 96.62 173 THR A N 1
ATOM 1300 C CA . THR A 1 173 ? -11.922 -0.106 -1.735 1.00 96.62 173 THR A CA 1
ATOM 1301 C C . THR A 1 173 ? -12.061 -1.230 -0.714 1.00 96.62 173 THR A C 1
ATOM 1303 O O . THR A 1 173 ? -12.987 -1.207 0.090 1.00 96.62 173 THR A O 1
ATOM 1306 N N . THR A 1 174 ? -11.117 -2.174 -0.693 1.00 96.44 174 THR A N 1
ATOM 1307 C CA . THR A 1 174 ? -11.141 -3.305 0.246 1.00 96.44 174 THR A CA 1
ATOM 1308 C C . THR A 1 174 ? -10.992 -2.840 1.694 1.00 96.44 174 THR A C 1
ATOM 1310 O O . THR A 1 174 ? -11.737 -3.287 2.564 1.00 96.44 174 THR A O 1
ATOM 1313 N N . THR A 1 175 ? -10.056 -1.927 1.972 1.00 96.62 175 THR A N 1
ATOM 1314 C CA . THR A 1 175 ? -9.843 -1.414 3.332 1.00 96.62 175 THR A CA 1
ATOM 1315 C C . THR A 1 175 ? -10.985 -0.523 3.810 1.00 96.62 175 THR A C 1
ATOM 1317 O O . THR A 1 175 ? -11.350 -0.590 4.982 1.00 96.62 175 THR A O 1
ATOM 1320 N N . ASP A 1 176 ? -11.579 0.282 2.925 1.00 96.75 176 ASP A N 1
ATOM 1321 C CA . ASP A 1 176 ? -12.734 1.113 3.264 1.00 96.75 176 ASP A CA 1
ATOM 1322 C C . ASP A 1 176 ? -13.980 0.256 3.526 1.00 96.75 176 ASP A C 1
ATOM 1324 O O . ASP A 1 176 ? -14.677 0.511 4.508 1.00 96.75 176 ASP A O 1
ATOM 1328 N N . ASP A 1 177 ? -14.232 -0.784 2.722 1.00 96.75 177 ASP A N 1
ATOM 1329 C CA . ASP A 1 177 ? -15.323 -1.742 2.958 1.00 96.75 177 ASP A CA 1
ATOM 1330 C C . ASP A 1 177 ? -15.156 -2.456 4.304 1.00 96.75 177 ASP A C 1
ATOM 1332 O O . ASP A 1 177 ? -16.051 -2.407 5.152 1.00 96.75 177 ASP A O 1
ATOM 1336 N N . ALA A 1 178 ? -13.977 -3.040 4.550 1.00 96.69 178 ALA A N 1
ATOM 1337 C CA . ALA A 1 178 ? -13.670 -3.707 5.813 1.00 96.69 178 ALA A CA 1
ATOM 1338 C C . ALA A 1 178 ? -13.866 -2.761 7.005 1.00 96.69 178 ALA A C 1
ATOM 1340 O O . ALA A 1 178 ? -14.446 -3.135 8.023 1.00 96.69 178 ALA A O 1
ATOM 1341 N N . HIS A 1 179 ? -13.435 -1.509 6.861 1.00 97.69 179 HIS A N 1
ATOM 1342 C CA . HIS A 1 179 ? -13.609 -0.485 7.876 1.00 97.69 179 HIS A CA 1
ATOM 1343 C C . HIS A 1 179 ? -15.086 -0.155 8.142 1.00 97.69 179 HIS A C 1
ATOM 1345 O O . HIS A 1 179 ? -15.492 -0.060 9.301 1.00 97.69 179 HIS A O 1
ATOM 1351 N N . GLN A 1 180 ? -15.899 0.047 7.101 1.00 97.31 180 GLN A N 1
ATOM 1352 C CA . GLN A 1 180 ? -17.328 0.341 7.268 1.00 97.31 180 GLN A CA 1
ATOM 1353 C C . GLN A 1 180 ? -18.077 -0.828 7.910 1.00 97.31 180 GLN A C 1
ATOM 1355 O O . GLN A 1 180 ? -18.860 -0.623 8.836 1.00 97.31 180 GLN A O 1
ATOM 1360 N N . ARG A 1 181 ? -17.787 -2.057 7.482 1.00 97.50 181 ARG A N 1
ATOM 1361 C CA . ARG A 1 181 ? -18.392 -3.276 8.033 1.00 97.50 181 ARG A CA 1
ATOM 1362 C C . ARG A 1 181 ? -17.988 -3.511 9.487 1.00 97.50 181 ARG A C 1
ATOM 1364 O O . ARG A 1 181 ? -18.842 -3.805 10.320 1.00 97.50 181 ARG A O 1
ATOM 1371 N N . ALA A 1 182 ? -16.719 -3.278 9.826 1.00 96.69 182 ALA A N 1
ATOM 1372 C CA . ALA A 1 182 ? -16.247 -3.322 11.208 1.00 96.69 182 ALA A CA 1
ATOM 1373 C C . ALA A 1 182 ? -16.943 -2.271 12.092 1.00 96.69 182 ALA A C 1
ATOM 1375 O O . ALA A 1 182 ? -17.357 -2.586 13.206 1.00 96.69 182 ALA A O 1
ATOM 1376 N N . LEU A 1 183 ? -17.142 -1.042 11.596 1.00 95.81 183 LEU A N 1
ATOM 1377 C CA . LEU A 1 183 ? -17.918 -0.027 12.319 1.00 95.81 183 LEU A CA 1
ATOM 1378 C C . LEU A 1 183 ? -19.391 -0.406 12.497 1.00 95.81 183 LEU A C 1
ATOM 1380 O O . LEU A 1 183 ? -19.967 -0.096 13.537 1.00 95.81 183 LEU A O 1
ATOM 1384 N N . ALA A 1 184 ? -19.985 -1.086 11.517 1.00 96.12 184 ALA A N 1
ATOM 1385 C CA . ALA A 1 184 ? -21.345 -1.610 11.610 1.00 96.12 184 ALA A CA 1
ATOM 1386 C C . ALA A 1 184 ? -21.473 -2.795 12.592 1.00 96.12 184 ALA A C 1
ATOM 1388 O O . ALA A 1 184 ? -22.579 -3.281 12.821 1.00 96.12 184 ALA A O 1
ATOM 1389 N N . GLY A 1 185 ? -20.363 -3.255 13.183 1.00 93.19 185 GLY A N 1
ATOM 1390 C CA . GLY A 1 185 ? -20.336 -4.382 14.113 1.00 93.19 185 GLY A CA 1
ATOM 1391 C C . GLY A 1 185 ? -20.397 -5.746 13.427 1.00 93.19 185 GLY A C 1
ATOM 1392 O O . GLY A 1 185 ? -20.692 -6.745 14.082 1.00 93.19 185 GLY A O 1
ATOM 1393 N N . GLU A 1 186 ? -20.132 -5.811 12.120 1.00 95.81 186 GLU A N 1
ATOM 1394 C CA . GLU A 1 186 ? -20.107 -7.074 11.394 1.00 95.81 186 GLU A CA 1
ATOM 1395 C C . GLU A 1 186 ? -18.904 -7.933 11.814 1.00 95.81 186 GLU A C 1
ATOM 1397 O O . GLU A 1 186 ? -17.785 -7.444 11.992 1.00 95.81 186 GLU A O 1
ATOM 1402 N N . SER A 1 187 ? -19.124 -9.243 11.955 1.00 91.88 187 SER A N 1
ATOM 1403 C CA . SER A 1 187 ? -18.050 -10.189 12.250 1.00 91.88 187 SER A CA 1
ATOM 1404 C C . SER A 1 187 ? -17.221 -10.456 10.993 1.00 91.88 187 SER A C 1
ATOM 1406 O O . SER A 1 187 ? -17.590 -11.252 10.131 1.00 91.88 187 SER A O 1
ATOM 1408 N N . LEU A 1 188 ? -16.086 -9.766 10.891 1.00 94.81 188 LEU A N 1
ATOM 1409 C CA . LEU A 1 188 ? -15.078 -10.009 9.863 1.00 94.81 188 LEU A CA 1
ATOM 1410 C C . LEU A 1 188 ? -14.017 -10.994 10.377 1.00 94.81 188 LEU A C 1
ATOM 1412 O O . LEU A 1 188 ? -13.665 -10.918 11.554 1.00 94.81 188 LEU A O 1
ATOM 1416 N N . PRO A 1 189 ? -13.461 -11.877 9.525 1.00 94.56 189 PR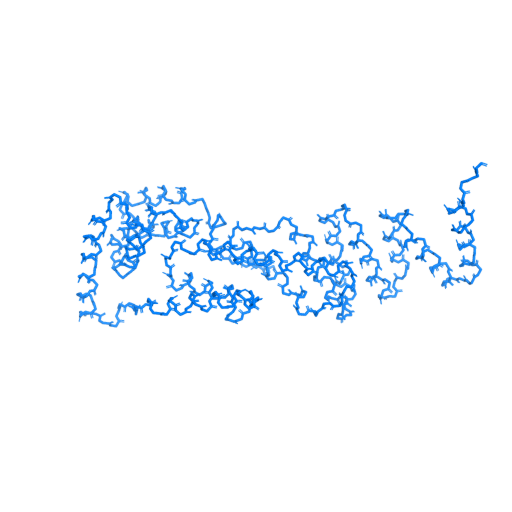O A N 1
ATOM 1417 C CA . PRO A 1 189 ? -12.369 -12.761 9.926 1.00 94.56 189 PRO A CA 1
ATOM 1418 C C . PRO A 1 189 ? -11.123 -11.977 10.373 1.00 94.56 189 PRO A C 1
ATOM 1420 O O . PRO A 1 189 ? -10.662 -11.106 9.627 1.00 94.56 189 PRO A O 1
ATOM 1423 N N . SER A 1 190 ? -10.513 -12.345 11.512 1.00 91.88 190 SER A N 1
ATOM 1424 C CA . SER A 1 190 ? -9.301 -11.690 12.048 1.00 91.88 190 SER A CA 1
ATOM 1425 C C . SER A 1 190 ? -8.182 -11.582 11.009 1.00 91.88 190 SER A C 1
ATOM 1427 O O . SER A 1 190 ? -7.487 -10.570 10.940 1.00 91.88 190 SER A O 1
ATOM 1429 N N . GLN A 1 191 ? -8.022 -12.602 10.157 1.00 90.50 191 GLN A N 1
ATOM 1430 C CA . GLN A 1 191 ? -7.020 -12.590 9.091 1.00 90.50 191 GLN A CA 1
ATOM 1431 C C . GLN A 1 191 ? -7.224 -11.413 8.122 1.00 90.50 191 GLN A C 1
ATOM 1433 O O . GLN A 1 191 ? -6.274 -10.680 7.862 1.00 90.50 191 GLN A O 1
ATOM 1438 N N . ARG A 1 192 ? -8.455 -11.176 7.647 1.00 91.44 192 ARG A N 1
ATOM 1439 C CA . ARG A 1 192 ? -8.747 -10.063 6.727 1.00 91.44 192 ARG A CA 1
ATOM 1440 C C . ARG A 1 192 ? -8.530 -8.700 7.378 1.00 91.44 192 ARG A C 1
ATOM 1442 O O . ARG A 1 192 ? -8.052 -7.768 6.737 1.00 91.44 192 ARG A O 1
ATOM 1449 N N . LEU A 1 193 ? -8.854 -8.585 8.663 1.00 93.62 193 LEU A N 1
ATOM 1450 C CA . LEU A 1 193 ? -8.604 -7.366 9.429 1.00 93.62 193 LEU A CA 1
ATOM 1451 C C . LEU A 1 193 ? -7.099 -7.070 9.512 1.00 93.62 193 LEU A C 1
ATOM 1453 O O . LEU A 1 193 ? -6.677 -5.960 9.195 1.00 93.62 193 LEU A O 1
ATOM 1457 N N . ARG A 1 194 ? -6.275 -8.077 9.827 1.00 89.88 194 ARG A N 1
ATOM 1458 C CA . ARG A 1 194 ? -4.809 -7.938 9.891 1.00 89.88 194 ARG A CA 1
ATOM 1459 C C . ARG A 1 194 ? -4.167 -7.669 8.527 1.00 89.88 194 ARG A C 1
ATOM 1461 O O . ARG A 1 194 ? -3.195 -6.921 8.441 1.00 89.88 194 ARG A O 1
ATOM 1468 N N . GLU A 1 195 ? -4.721 -8.220 7.448 1.00 92.12 195 GLU A N 1
ATOM 1469 C CA . GLU A 1 195 ? -4.261 -7.952 6.076 1.00 92.12 195 GLU A CA 1
ATOM 1470 C C . GLU A 1 195 ? -4.410 -6.473 5.677 1.00 92.12 195 GLU A C 1
ATOM 1472 O O . GLU A 1 195 ? -3.678 -5.991 4.812 1.00 92.12 195 GLU A O 1
ATOM 1477 N N . SER A 1 196 ? -5.278 -5.710 6.349 1.00 92.94 196 SER A N 1
ATOM 1478 C CA . SER A 1 196 ? -5.517 -4.293 6.043 1.00 92.94 196 SER A CA 1
ATOM 1479 C C . SER A 1 196 ? -4.257 -3.431 6.171 1.00 92.94 196 SER A C 1
ATOM 1481 O O . SER A 1 196 ? -4.035 -2.542 5.349 1.00 92.94 196 SER A O 1
ATOM 1483 N N . ALA A 1 197 ? -3.378 -3.724 7.136 1.00 90.38 197 ALA A N 1
ATOM 1484 C CA . ALA A 1 197 ? -2.096 -3.029 7.266 1.00 90.38 197 ALA A CA 1
ATOM 1485 C C . ALA A 1 197 ? -1.195 -3.255 6.038 1.00 90.38 197 ALA A C 1
ATOM 1487 O O . ALA A 1 197 ? -0.575 -2.314 5.530 1.00 90.38 197 ALA A O 1
ATOM 1488 N N . ALA A 1 198 ? -1.169 -4.485 5.514 1.00 92.69 198 ALA A N 1
ATOM 1489 C CA . ALA A 1 198 ? -0.431 -4.817 4.300 1.00 92.69 198 ALA A CA 1
ATOM 1490 C C . ALA A 1 198 ? -1.035 -4.131 3.063 1.00 92.69 198 ALA A C 1
ATOM 1492 O O . ALA A 1 198 ? -0.285 -3.656 2.212 1.00 92.69 198 ALA A O 1
ATOM 1493 N N . LEU A 1 199 ? -2.365 -4.006 2.985 1.00 95.44 199 LEU A N 1
ATOM 1494 C CA . LEU A 1 199 ? -3.050 -3.291 1.901 1.00 95.44 199 LEU A CA 1
ATOM 1495 C C . LEU A 1 199 ? -2.720 -1.793 1.889 1.00 95.44 199 LEU A C 1
ATOM 1497 O O . LEU A 1 199 ? -2.409 -1.244 0.830 1.00 95.44 199 LEU A O 1
ATOM 1501 N N . PHE A 1 200 ? -2.716 -1.136 3.053 1.00 94.62 200 PHE A N 1
ATOM 1502 C CA . PHE A 1 200 ? -2.310 0.270 3.154 1.00 94.62 200 PHE A CA 1
ATOM 1503 C C . PHE A 1 200 ? -0.839 0.476 2.783 1.00 94.62 200 PHE A C 1
ATOM 1505 O O . PHE A 1 200 ? -0.510 1.426 2.067 1.00 94.62 200 PHE A O 1
ATOM 1512 N N . ALA A 1 201 ? 0.046 -0.413 3.243 1.00 91.75 201 ALA A N 1
ATOM 1513 C CA . ALA A 1 201 ? 1.459 -0.372 2.878 1.00 91.75 201 ALA A CA 1
ATOM 1514 C C . ALA A 1 201 ? 1.648 -0.552 1.365 1.00 91.75 201 ALA A C 1
ATOM 1516 O O . ALA A 1 201 ? 2.364 0.230 0.745 1.00 91.75 201 ALA A O 1
ATOM 1517 N N . LEU A 1 202 ? 0.943 -1.511 0.760 1.00 92.44 202 LEU A N 1
ATOM 1518 C CA . LEU A 1 202 ? 0.985 -1.760 -0.676 1.00 92.44 202 LEU A CA 1
ATOM 1519 C C . LEU A 1 202 ? 0.514 -0.540 -1.477 1.00 92.44 202 LEU A C 1
ATOM 1521 O O . LEU A 1 202 ? 1.204 -0.119 -2.398 1.00 92.44 202 LEU A O 1
ATOM 1525 N N . ALA A 1 203 ? -0.607 0.083 -1.101 1.00 92.75 203 ALA A N 1
ATOM 1526 C CA . ALA A 1 203 ? -1.103 1.289 -1.770 1.00 92.75 203 ALA A CA 1
ATOM 1527 C C . ALA A 1 203 ? -0.106 2.463 -1.690 1.00 92.75 203 ALA A C 1
ATOM 1529 O O . ALA A 1 203 ? 0.139 3.154 -2.684 1.00 92.75 203 ALA A O 1
ATOM 1530 N N . ARG A 1 204 ? 0.545 2.645 -0.532 1.00 91.50 204 ARG A N 1
ATOM 1531 C CA . ARG A 1 204 ? 1.628 3.624 -0.357 1.00 91.50 204 ARG A CA 1
ATOM 1532 C C . ARG A 1 204 ? 2.820 3.324 -1.269 1.00 91.50 204 ARG A C 1
ATOM 1534 O O . ARG A 1 204 ? 3.346 4.246 -1.892 1.00 91.50 204 ARG A O 1
ATOM 1541 N N . ASP A 1 205 ? 3.231 2.062 -1.369 1.00 88.62 205 ASP A N 1
ATOM 1542 C CA . ASP A 1 205 ? 4.354 1.645 -2.216 1.00 88.62 205 ASP A CA 1
ATOM 1543 C C . ASP A 1 205 ? 4.067 1.893 -3.713 1.00 88.62 205 ASP A C 1
ATOM 1545 O O . ASP A 1 205 ? 5.006 2.124 -4.478 1.00 88.62 205 ASP A O 1
ATOM 1549 N N . MET A 1 206 ? 2.786 1.941 -4.109 1.00 89.00 206 MET A N 1
ATOM 1550 C CA . MET A 1 206 ? 2.322 2.324 -5.454 1.00 89.00 206 MET A CA 1
ATOM 1551 C C . MET A 1 206 ? 2.153 3.844 -5.663 1.00 89.00 206 MET A C 1
ATOM 1553 O O . MET A 1 206 ? 1.635 4.284 -6.690 1.00 89.00 206 MET A O 1
ATOM 1557 N N . GLY A 1 207 ? 2.549 4.667 -4.688 1.00 84.88 207 GLY A N 1
ATOM 1558 C CA . GLY A 1 207 ? 2.493 6.128 -4.794 1.00 84.88 207 GLY A CA 1
ATOM 1559 C C . GLY A 1 207 ? 1.117 6.737 -4.550 1.00 84.88 207 GLY A C 1
ATOM 1560 O O . GLY A 1 207 ? 0.916 7.912 -4.847 1.00 84.88 207 GLY A O 1
ATOM 1561 N N . ALA A 1 208 ? 0.195 5.964 -3.981 1.00 88.81 208 ALA A N 1
ATOM 1562 C CA . ALA A 1 208 ? -1.159 6.389 -3.665 1.00 88.81 208 ALA A CA 1
ATOM 1563 C C . ALA A 1 208 ? -1.459 6.103 -2.182 1.00 88.81 208 ALA A C 1
ATOM 1565 O O . ALA A 1 208 ? -2.211 5.184 -1.864 1.00 88.81 208 ALA A O 1
ATOM 1566 N N . PRO A 1 209 ? -0.838 6.848 -1.244 1.00 88.94 209 PRO A N 1
ATOM 1567 C CA . PRO A 1 209 ? -1.095 6.666 0.179 1.00 88.94 209 PRO A CA 1
ATOM 1568 C C . PRO A 1 209 ? -2.563 6.962 0.509 1.00 88.94 209 PRO A C 1
ATOM 1570 O O . PRO A 1 209 ? -3.113 7.984 0.095 1.00 88.94 209 PRO A O 1
ATOM 1573 N N . HIS A 1 210 ? -3.188 6.093 1.303 1.00 90.12 210 HIS A N 1
ATOM 1574 C CA . HIS A 1 210 ? -4.562 6.303 1.743 1.00 90.12 210 HIS A CA 1
ATOM 1575 C C . HIS A 1 210 ? -4.627 7.385 2.826 1.00 90.12 210 HIS A C 1
ATOM 1577 O O . HIS A 1 210 ? -4.001 7.252 3.879 1.00 90.12 210 HIS A O 1
ATOM 1583 N N . ALA A 1 211 ? -5.426 8.433 2.607 1.00 91.94 211 ALA A N 1
ATOM 1584 C CA . ALA A 1 211 ? -5.520 9.575 3.522 1.00 91.94 211 ALA A CA 1
ATOM 1585 C C . ALA A 1 211 ? -5.934 9.182 4.952 1.00 91.94 211 ALA A C 1
ATOM 1587 O O . ALA A 1 211 ? -5.538 9.833 5.913 1.00 91.94 211 ALA A O 1
ATOM 1588 N N . LYS A 1 212 ? -6.707 8.099 5.095 1.00 94.12 212 LYS A N 1
ATOM 1589 C CA . LYS A 1 212 ? -7.215 7.610 6.384 1.00 94.12 212 LYS A CA 1
ATOM 1590 C C . LYS A 1 212 ? -6.413 6.434 6.948 1.00 94.12 212 LYS A C 1
ATOM 1592 O O . LYS A 1 212 ? -6.818 5.868 7.958 1.00 94.12 212 LYS A O 1
ATOM 1597 N N . ALA A 1 213 ? -5.292 6.049 6.328 1.00 94.38 213 ALA A N 1
ATOM 1598 C CA . ALA A 1 213 ? -4.495 4.900 6.775 1.00 94.38 213 ALA A CA 1
ATOM 1599 C C . ALA A 1 213 ? -4.060 5.021 8.243 1.00 94.38 213 ALA A C 1
ATOM 1601 O O . ALA A 1 213 ? -4.117 4.042 8.979 1.00 94.38 213 ALA A O 1
ATOM 1602 N N . SER A 1 214 ? -3.670 6.223 8.683 1.00 95.06 214 SER A N 1
ATOM 1603 C CA . SER A 1 214 ? -3.199 6.478 10.052 1.00 95.06 214 SER A CA 1
ATOM 1604 C C . SER A 1 214 ? -4.250 6.213 11.130 1.00 95.06 214 SER A C 1
ATOM 1606 O O . SER A 1 214 ? -3.879 5.983 12.276 1.00 95.06 214 SER A O 1
ATOM 1608 N N . SER A 1 215 ? -5.540 6.234 10.783 1.00 96.88 215 SER A N 1
ATOM 1609 C CA . SER A 1 215 ? -6.634 5.995 11.723 1.00 96.88 215 SER A CA 1
ATOM 1610 C C . SER A 1 215 ? -7.356 4.669 11.470 1.00 96.88 215 SER A C 1
ATOM 1612 O O . SER A 1 215 ? -7.658 3.948 12.417 1.00 96.88 215 SER A O 1
ATOM 1614 N N . GLN A 1 216 ? -7.587 4.292 10.210 1.00 97.12 216 GLN A N 1
ATOM 1615 C CA . GLN A 1 216 ? -8.279 3.048 9.858 1.00 97.12 216 GLN A CA 1
ATOM 1616 C C . GLN A 1 216 ? -7.420 1.800 10.074 1.00 97.12 216 GLN A C 1
ATOM 1618 O O . GLN A 1 216 ? -7.957 0.784 10.504 1.00 97.12 216 GLN A O 1
ATOM 1623 N N . ALA A 1 217 ? -6.112 1.852 9.790 1.00 96.50 217 ALA A N 1
ATOM 1624 C CA . ALA A 1 217 ? -5.230 0.702 9.990 1.00 96.50 217 ALA A CA 1
ATOM 1625 C C . ALA A 1 217 ? -5.190 0.254 11.461 1.00 96.50 217 ALA A C 1
ATOM 1627 O O . ALA A 1 217 ? -5.536 -0.901 11.716 1.00 96.50 217 ALA A O 1
ATOM 1628 N N . PRO A 1 218 ? -4.876 1.136 12.439 1.00 97.25 218 PRO A N 1
ATOM 1629 C CA . PRO A 1 218 ? -4.899 0.732 13.839 1.00 97.25 218 PRO A CA 1
ATOM 1630 C C . PRO A 1 218 ? -6.311 0.370 14.308 1.00 97.25 218 PRO A C 1
ATOM 1632 O O . PRO A 1 218 ? -6.460 -0.524 15.129 1.00 97.25 218 PRO A O 1
ATOM 1635 N N . PHE A 1 219 ? -7.368 0.987 13.770 1.00 98.25 219 PHE A N 1
ATOM 1636 C CA . PHE A 1 219 ? -8.732 0.572 14.100 1.00 98.25 219 PHE A CA 1
ATOM 1637 C C . PHE A 1 219 ? -9.004 -0.889 13.706 1.00 98.25 219 PHE A C 1
ATOM 1639 O O . PHE A 1 219 ? -9.420 -1.680 14.548 1.00 98.25 219 PHE A O 1
ATOM 1646 N N . LEU A 1 220 ? -8.744 -1.263 12.451 1.00 98.00 220 LEU A N 1
ATOM 1647 C CA . LEU A 1 220 ? -8.983 -2.619 11.946 1.00 98.00 220 LEU A CA 1
ATOM 1648 C C . LEU A 1 220 ? -8.129 -3.662 12.675 1.00 98.00 220 LEU A C 1
ATOM 1650 O O . LEU A 1 220 ? -8.628 -4.726 13.041 1.00 98.00 220 LEU A O 1
ATOM 1654 N N . GLU A 1 221 ? -6.866 -3.336 12.945 1.00 97.06 221 GLU A N 1
ATOM 1655 C CA . GLU A 1 221 ? -5.976 -4.184 13.737 1.00 97.06 221 GLU A CA 1
ATOM 1656 C C . GLU A 1 221 ? -6.474 -4.327 15.185 1.00 97.06 221 GLU A C 1
ATOM 1658 O O . GLU A 1 221 ? -6.464 -5.425 15.738 1.00 97.06 221 GLU A O 1
ATOM 1663 N N . GLY A 1 222 ? -7.004 -3.249 15.774 1.00 97.38 222 GLY A N 1
ATOM 1664 C CA . GLY A 1 222 ? -7.605 -3.263 17.106 1.00 97.38 222 GLY A CA 1
ATOM 1665 C C . GLY A 1 222 ? -8.849 -4.146 17.187 1.00 97.38 222 GLY A C 1
ATOM 1666 O O . GLY A 1 222 ? -9.030 -4.861 18.172 1.00 97.38 222 GLY A O 1
ATOM 1667 N N . VAL A 1 223 ? -9.681 -4.165 16.137 1.00 97.75 223 VAL A N 1
ATOM 1668 C CA . VAL A 1 223 ? -10.824 -5.090 16.048 1.00 97.75 223 VAL A CA 1
ATOM 1669 C C . VAL A 1 223 ? -10.339 -6.539 16.008 1.00 97.75 223 VAL A C 1
ATOM 1671 O O . VAL A 1 223 ? -10.895 -7.369 16.724 1.00 97.75 223 VAL A O 1
ATOM 1674 N N . ALA A 1 224 ? -9.289 -6.842 15.238 1.00 97.00 224 ALA A N 1
ATOM 1675 C CA . ALA A 1 224 ? -8.710 -8.186 15.203 1.00 97.00 224 ALA A CA 1
ATOM 1676 C C . ALA A 1 224 ? -8.185 -8.603 16.586 1.00 97.00 224 ALA A C 1
ATOM 1678 O O . ALA A 1 224 ? -8.588 -9.639 17.105 1.00 97.00 224 ALA A O 1
ATOM 1679 N N . ALA A 1 225 ? -7.376 -7.752 17.226 1.00 96.88 225 ALA A N 1
ATOM 1680 C CA . ALA A 1 225 ? -6.845 -8.000 18.566 1.00 96.88 225 ALA A CA 1
ATOM 1681 C C . ALA A 1 225 ? -7.965 -8.264 19.587 1.00 96.88 225 ALA A C 1
ATOM 1683 O O . ALA A 1 225 ? -7.885 -9.200 20.383 1.00 96.88 225 ALA A O 1
ATOM 1684 N N . LEU A 1 226 ? -9.062 -7.502 19.517 1.00 96.25 226 LEU A N 1
ATOM 1685 C CA . LEU A 1 226 ? -10.216 -7.695 20.392 1.00 96.25 226 LEU A CA 1
ATOM 1686 C C . LEU A 1 226 ? -10.933 -9.034 20.146 1.00 96.25 226 LEU A C 1
ATOM 1688 O O . LEU A 1 226 ? -11.391 -9.662 21.105 1.00 96.25 226 LEU A O 1
ATOM 1692 N N . GLN A 1 227 ? -11.041 -9.474 18.886 1.00 95.50 227 GLN A N 1
ATOM 1693 C CA . GLN A 1 227 ? -11.593 -10.788 18.526 1.00 95.50 227 GLN A CA 1
ATOM 1694 C C . GLN A 1 227 ? -10.722 -11.930 19.058 1.00 95.50 227 GLN A C 1
ATOM 1696 O O . GLN A 1 227 ? -11.256 -12.931 19.535 1.00 95.50 227 GLN A O 1
ATOM 1701 N N . ASP A 1 228 ? -9.403 -11.745 19.043 1.00 94.56 228 ASP A N 1
ATOM 1702 C CA . ASP A 1 228 ? -8.430 -12.716 19.547 1.00 94.56 228 ASP A CA 1
ATOM 1703 C C . ASP A 1 228 ? -8.315 -12.710 21.085 1.00 94.56 228 ASP A C 1
ATOM 1705 O O . ASP A 1 228 ? -7.639 -13.557 21.666 1.00 94.56 228 ASP A O 1
ATOM 1709 N N . GLY A 1 229 ? -8.995 -11.774 21.757 1.00 95.69 229 GLY A N 1
ATOM 1710 C CA . GLY A 1 229 ? -9.000 -11.634 23.213 1.00 95.69 229 GLY A CA 1
ATOM 1711 C C . GLY A 1 229 ? -7.852 -10.795 23.778 1.00 95.69 229 GLY A C 1
ATOM 1712 O O . GLY A 1 229 ? -7.773 -10.639 24.996 1.00 95.69 229 GLY A O 1
ATOM 1713 N N . ASP A 1 230 ? -7.003 -10.208 22.932 1.00 97.12 230 ASP A N 1
ATOM 1714 C CA . ASP A 1 230 ? -5.952 -9.280 23.353 1.00 97.12 230 ASP A CA 1
ATOM 1715 C C . ASP A 1 230 ? -6.531 -7.874 23.563 1.00 97.12 230 ASP A C 1
ATOM 1717 O O . ASP A 1 230 ? -6.448 -6.968 22.729 1.00 97.12 230 ASP A O 1
ATOM 1721 N N . THR A 1 231 ? -7.185 -7.699 24.709 1.00 97.56 231 THR A N 1
ATOM 1722 C CA . THR A 1 231 ? -7.861 -6.448 25.063 1.00 97.56 231 THR A CA 1
ATOM 1723 C C . THR A 1 231 ? -6.891 -5.293 25.309 1.00 97.56 231 THR A C 1
ATOM 1725 O O . THR A 1 231 ? -7.265 -4.138 25.103 1.00 97.56 231 THR A O 1
ATOM 1728 N N . ALA A 1 232 ? -5.659 -5.582 25.742 1.00 97.12 232 ALA A N 1
ATOM 1729 C CA . ALA A 1 232 ? -4.641 -4.564 25.993 1.00 97.12 232 ALA A CA 1
ATOM 1730 C C . ALA A 1 232 ? -4.134 -3.970 24.674 1.00 97.12 232 ALA A C 1
ATOM 1732 O O . ALA A 1 232 ? -4.074 -2.747 24.515 1.00 97.12 232 ALA A O 1
ATOM 1733 N N . GLU A 1 233 ? -3.842 -4.831 23.700 1.00 97.56 233 GLU A N 1
ATOM 1734 C CA . GLU A 1 233 ? -3.420 -4.388 22.379 1.00 97.56 233 GLU A CA 1
ATOM 1735 C C . GLU A 1 233 ? -4.553 -3.680 21.631 1.00 97.56 233 GLU A C 1
ATOM 1737 O O . GLU A 1 233 ? -4.352 -2.591 21.085 1.00 97.56 233 GLU A O 1
ATOM 1742 N N . ALA A 1 234 ? -5.776 -4.217 21.700 1.00 97.88 234 ALA A N 1
ATOM 1743 C CA . ALA A 1 234 ? -6.957 -3.565 21.141 1.00 97.88 234 ALA A CA 1
ATOM 1744 C C . ALA A 1 234 ? -7.145 -2.143 21.695 1.00 97.88 234 ALA A C 1
ATOM 1746 O O . ALA A 1 234 ? -7.340 -1.195 20.934 1.00 97.88 234 ALA A O 1
ATOM 1747 N N . GLN A 1 235 ? -7.022 -1.956 23.015 1.00 97.56 235 GLN A N 1
ATOM 1748 C CA . GLN A 1 235 ? -7.108 -0.637 23.644 1.00 97.56 235 GLN A CA 1
ATOM 1749 C C . GLN A 1 235 ? -6.042 0.326 23.095 1.00 97.56 235 GLN A C 1
ATOM 1751 O O . GLN A 1 235 ? -6.365 1.474 22.769 1.00 97.56 235 GLN A O 1
ATOM 1756 N N . ARG A 1 236 ? -4.782 -0.121 22.995 1.00 98.06 236 ARG A N 1
ATOM 1757 C CA . ARG A 1 236 ? -3.664 0.683 22.473 1.00 98.06 236 ARG A CA 1
ATOM 1758 C C . ARG A 1 236 ? -3.926 1.125 21.033 1.00 98.06 236 ARG A C 1
ATOM 1760 O O . ARG A 1 236 ? -3.735 2.297 20.704 1.00 98.06 236 ARG A O 1
ATOM 1767 N N . LEU A 1 237 ? -4.385 0.204 20.194 1.00 98.31 237 LEU A N 1
ATOM 1768 C CA . LEU A 1 237 ? -4.677 0.436 18.784 1.00 98.31 237 LEU A CA 1
ATOM 1769 C C . LEU A 1 237 ? -5.884 1.366 18.588 1.00 98.31 237 LEU A C 1
ATOM 1771 O O . LEU A 1 237 ? -5.798 2.343 17.843 1.00 98.31 237 LEU A O 1
ATOM 1775 N N . PHE A 1 238 ? -6.975 1.173 19.333 1.00 98.31 238 PHE A N 1
ATOM 1776 C CA . PHE A 1 238 ? -8.116 2.091 19.289 1.00 98.31 238 PHE A CA 1
ATOM 1777 C C . PHE A 1 238 ? -7.764 3.498 19.792 1.00 98.31 238 PHE A C 1
ATOM 1779 O O . PHE A 1 238 ? -8.255 4.484 19.243 1.00 98.31 238 PHE A O 1
ATOM 1786 N N . ALA A 1 239 ? -6.872 3.627 20.781 1.00 97.38 239 ALA A N 1
ATOM 1787 C CA . ALA A 1 239 ? -6.365 4.929 21.217 1.00 97.38 239 ALA A CA 1
ATOM 1788 C C . ALA A 1 239 ? -5.568 5.644 20.113 1.00 97.38 239 ALA A C 1
ATOM 1790 O O . ALA A 1 239 ? -5.725 6.854 19.928 1.00 97.38 239 ALA A O 1
ATOM 1791 N N . GLN A 1 240 ? -4.760 4.911 19.340 1.00 97.88 240 GLN A N 1
ATOM 1792 C CA . GLN A 1 240 ? -4.061 5.468 18.177 1.00 97.88 240 GLN A CA 1
ATOM 1793 C C . GLN A 1 240 ? -5.046 5.912 17.099 1.00 97.88 240 GLN A C 1
ATOM 1795 O O . GLN A 1 240 ? -4.946 7.039 16.617 1.00 97.88 240 GLN A O 1
ATOM 1800 N N . ALA A 1 241 ? -6.036 5.072 16.781 1.00 97.88 241 ALA A N 1
ATOM 1801 C CA . ALA A 1 241 ? -7.076 5.406 15.814 1.00 97.88 241 ALA A CA 1
ATOM 1802 C C . ALA A 1 241 ? -7.838 6.681 16.214 1.00 97.88 241 ALA A C 1
ATOM 1804 O O . ALA A 1 241 ? -7.985 7.594 15.401 1.00 97.88 241 ALA A O 1
ATOM 1805 N N . ALA A 1 242 ? -8.258 6.778 17.480 1.00 97.31 242 ALA A N 1
ATOM 1806 C CA . ALA A 1 242 ? -8.956 7.937 18.034 1.00 97.31 242 ALA A CA 1
ATOM 1807 C C . ALA A 1 242 ? -8.097 9.212 18.049 1.00 97.31 242 ALA A C 1
ATOM 1809 O O . ALA A 1 242 ? -8.620 10.303 17.843 1.00 97.31 242 ALA A O 1
ATOM 1810 N N . THR A 1 243 ? -6.785 9.082 18.263 1.00 97.25 243 THR A N 1
ATOM 1811 C CA . THR A 1 243 ? -5.846 10.214 18.196 1.00 97.25 243 THR A CA 1
ATOM 1812 C C . THR A 1 243 ? -5.676 10.711 16.760 1.00 97.25 243 THR A C 1
ATOM 1814 O O . THR A 1 243 ? -5.602 11.913 16.525 1.00 97.25 243 THR A O 1
ATOM 1817 N N . ALA A 1 244 ? -5.629 9.793 15.792 1.00 97.12 244 ALA A N 1
ATOM 1818 C CA . ALA A 1 244 ? -5.461 10.122 14.380 1.00 97.12 244 ALA A CA 1
ATOM 1819 C C . ALA A 1 244 ? -6.739 10.666 13.713 1.00 97.12 244 ALA A C 1
ATOM 1821 O O . ALA A 1 244 ? -6.632 11.351 12.699 1.00 97.12 244 ALA A O 1
ATOM 1822 N N . ALA A 1 245 ? -7.923 10.372 14.259 1.00 97.06 245 ALA A N 1
ATOM 1823 C CA . ALA A 1 245 ? -9.210 10.902 13.795 1.00 97.06 245 ALA A CA 1
ATOM 1824 C C . ALA A 1 245 ? -10.099 11.328 14.983 1.00 97.06 245 ALA A C 1
ATOM 1826 O O . ALA A 1 245 ? -11.042 10.611 15.345 1.00 97.06 245 ALA A O 1
ATOM 1827 N N . PRO A 1 246 ? -9.806 12.477 15.626 1.00 95.38 246 PRO A N 1
ATOM 1828 C CA . PRO A 1 246 ? -10.533 12.941 16.807 1.00 95.38 246 PRO A CA 1
ATOM 1829 C C . PRO A 1 246 ? -12.024 13.188 16.561 1.00 95.38 246 PRO A C 1
ATOM 1831 O O . PRO A 1 246 ? -12.818 13.095 17.495 1.00 95.38 246 PRO A O 1
ATOM 1834 N N . GLU A 1 247 ? -12.427 13.473 15.328 1.00 94.81 247 GLU A N 1
ATOM 1835 C CA . GLU A 1 247 ? -13.818 13.668 14.923 1.00 94.81 247 GLU A CA 1
ATOM 1836 C C . GLU A 1 247 ? -14.648 12.378 14.960 1.00 94.81 247 GLU A C 1
ATOM 1838 O O . GLU A 1 247 ? -15.875 12.438 15.023 1.00 94.81 247 GLU A O 1
ATOM 1843 N N . ARG A 1 248 ? -13.998 11.207 14.955 1.00 95.94 248 ARG A N 1
ATOM 1844 C CA . ARG A 1 248 ? -14.669 9.908 14.891 1.00 95.94 248 ARG A CA 1
ATOM 1845 C C . ARG A 1 248 ? -14.850 9.307 16.280 1.00 95.94 248 ARG A C 1
ATOM 1847 O O . ARG A 1 248 ? -13.976 8.621 16.813 1.00 95.94 248 ARG A O 1
ATOM 1854 N N . SER A 1 249 ? -16.006 9.577 16.881 1.00 95.75 249 SER A N 1
ATOM 1855 C CA . SER A 1 249 ? -16.340 9.131 18.238 1.00 95.75 249 SER A CA 1
ATOM 1856 C C . SER A 1 249 ? -16.348 7.609 18.383 1.00 95.75 249 SER A C 1
ATOM 1858 O O . SER A 1 249 ? -16.007 7.104 19.454 1.00 95.75 249 SER A O 1
ATOM 1860 N N . GLU A 1 250 ? -16.647 6.866 17.313 1.00 96.69 250 GLU A N 1
ATOM 1861 C CA . GLU A 1 250 ? -16.715 5.405 17.334 1.00 96.69 250 GLU A CA 1
ATOM 1862 C C . GLU A 1 250 ? -15.407 4.768 17.809 1.00 96.69 250 GLU A C 1
ATOM 1864 O O . GLU A 1 250 ? -15.443 3.800 18.562 1.00 96.69 250 GLU A O 1
ATOM 1869 N N . TYR A 1 251 ? -14.243 5.315 17.454 1.00 97.50 251 TYR A N 1
ATOM 1870 C CA . TYR A 1 251 ? -12.963 4.739 17.880 1.00 97.50 251 TYR A CA 1
ATOM 1871 C C . TYR A 1 251 ? -12.777 4.781 19.401 1.00 97.50 251 TYR A C 1
ATOM 1873 O O . TYR A 1 251 ? -12.216 3.857 19.991 1.00 97.50 251 TYR A O 1
ATOM 1881 N N . ARG A 1 252 ? -13.301 5.819 20.060 1.00 96.44 252 ARG A N 1
ATOM 1882 C CA . ARG A 1 252 ? -13.278 5.932 21.524 1.00 96.44 252 ARG A CA 1
ATOM 1883 C C . ARG A 1 252 ? -14.252 4.965 22.182 1.00 96.44 252 ARG A C 1
ATOM 1885 O O . ARG A 1 252 ? -13.918 4.362 23.197 1.00 96.44 252 ARG A O 1
ATOM 1892 N N . VAL A 1 253 ? -15.404 4.746 21.553 1.00 96.94 253 VAL A N 1
ATOM 1893 C CA . VAL A 1 253 ? -16.373 3.731 21.983 1.00 96.94 253 VAL A CA 1
ATOM 1894 C C . VAL A 1 253 ? -15.752 2.336 21.907 1.00 96.94 253 VAL A C 1
ATOM 1896 O O . VAL A 1 253 ? -15.851 1.572 22.862 1.00 96.94 253 VAL A O 1
ATOM 1899 N N . TRP A 1 254 ? -15.046 2.015 20.821 1.00 97.56 254 TRP A N 1
ATOM 1900 C CA . TRP A 1 254 ? -14.335 0.740 20.677 1.00 97.56 254 TRP A CA 1
ATOM 1901 C C . TRP A 1 254 ? -13.200 0.578 21.694 1.00 97.56 254 TRP A C 1
ATOM 1903 O O . TRP A 1 254 ? -13.038 -0.499 22.270 1.00 97.56 254 TRP A O 1
ATOM 1913 N N . ARG A 1 255 ? -12.468 1.655 22.006 1.00 97.50 255 ARG A N 1
ATOM 1914 C CA . ARG A 1 255 ? -11.487 1.664 23.103 1.00 97.50 255 ARG A CA 1
ATOM 1915 C C . ARG A 1 255 ? -12.136 1.347 24.454 1.00 97.50 255 ARG A C 1
ATOM 1917 O O . ARG A 1 255 ? -11.602 0.533 25.205 1.00 97.50 255 ARG A O 1
ATOM 1924 N N . ALA A 1 256 ? -13.276 1.964 24.763 1.00 97.12 256 ALA A N 1
ATOM 1925 C CA . ALA A 1 256 ? -14.019 1.690 25.991 1.00 97.12 256 ALA A CA 1
ATOM 1926 C C . ALA A 1 256 ? -14.563 0.253 26.023 1.00 97.12 256 ALA A C 1
ATOM 1928 O O . ALA A 1 256 ? -14.480 -0.412 27.054 1.00 97.12 256 ALA A O 1
ATOM 1929 N N . ALA A 1 257 ? -15.033 -0.269 24.888 1.00 95.75 257 ALA A N 1
ATOM 1930 C CA . ALA A 1 257 ? -15.473 -1.656 24.765 1.00 95.75 257 ALA A CA 1
ATOM 1931 C C . ALA A 1 257 ? -14.330 -2.654 25.028 1.00 95.75 257 ALA A C 1
ATOM 1933 O O . ALA A 1 257 ? -14.542 -3.662 25.704 1.00 95.75 257 ALA A O 1
ATOM 1934 N N . ALA A 1 258 ? -13.110 -2.364 24.559 1.00 97.38 258 ALA A N 1
ATOM 1935 C CA . ALA A 1 258 ? -11.932 -3.178 24.859 1.00 97.38 258 ALA A CA 1
ATOM 1936 C C . ALA A 1 258 ? -11.624 -3.217 26.367 1.00 97.38 258 ALA A C 1
ATOM 1938 O O . ALA A 1 258 ? -11.417 -4.298 26.918 1.00 97.38 258 ALA A O 1
ATOM 1939 N N . LEU A 1 259 ? -11.680 -2.066 27.050 1.00 96.88 259 LEU A N 1
ATOM 1940 C CA . LEU A 1 259 ? -11.506 -1.971 28.508 1.00 96.88 259 LEU A CA 1
ATOM 1941 C C . LEU A 1 259 ? -12.598 -2.725 29.272 1.00 96.88 259 LEU A C 1
ATOM 1943 O O . LEU A 1 259 ? -12.305 -3.506 30.176 1.00 96.88 259 LEU A O 1
ATOM 1947 N N . GLN A 1 260 ? -13.857 -2.566 28.862 1.00 95.62 260 GLN A N 1
ATOM 1948 C CA . GLN A 1 260 ? -14.974 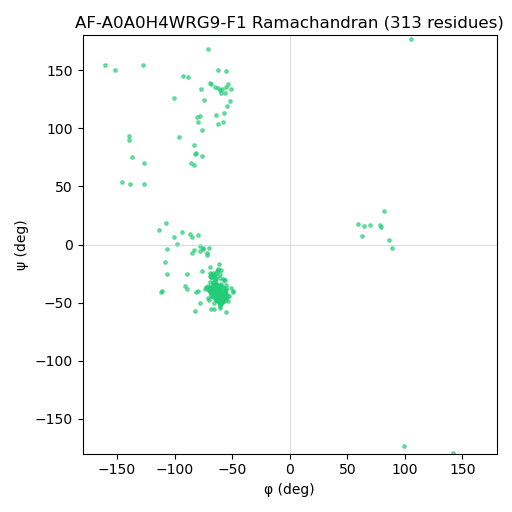-3.285 29.465 1.00 95.62 260 GLN A CA 1
ATOM 1949 C C . GLN A 1 260 ? -14.809 -4.804 29.317 1.00 95.62 260 GLN A C 1
ATOM 1951 O O . GLN A 1 260 ? -15.055 -5.542 30.272 1.00 95.62 260 GLN A O 1
ATOM 1956 N N . ARG A 1 261 ? -14.363 -5.280 28.147 1.00 95.56 261 ARG A N 1
ATOM 1957 C CA . ARG A 1 261 ? -14.102 -6.706 27.893 1.00 95.56 261 ARG A CA 1
ATOM 1958 C C . ARG A 1 261 ? -12.902 -7.235 28.680 1.00 95.56 261 ARG A C 1
ATOM 1960 O O . ARG A 1 261 ? -12.908 -8.404 29.050 1.00 95.56 261 ARG A O 1
ATOM 1967 N N . ALA A 1 262 ? -11.936 -6.375 29.003 1.00 95.75 262 ALA A N 1
ATOM 1968 C CA . ALA A 1 262 ? -10.857 -6.672 29.947 1.00 95.75 262 ALA A CA 1
ATOM 1969 C C . ALA A 1 262 ? -11.331 -6.730 31.416 1.00 95.75 262 ALA A C 1
ATOM 1971 O O . ALA A 1 262 ? -10.560 -7.087 32.302 1.00 95.75 262 ALA A O 1
ATOM 1972 N N . GLY A 1 263 ? -12.588 -6.362 31.693 1.00 95.06 263 GLY A N 1
ATOM 1973 C CA . GLY A 1 263 ? -13.152 -6.274 33.040 1.00 95.06 263 GLY A CA 1
ATOM 1974 C C . GLY A 1 263 ? -12.958 -4.916 33.723 1.00 95.06 263 GLY A C 1
ATOM 1975 O O . GLY A 1 263 ? -13.505 -4.715 34.811 1.00 95.06 263 GLY A O 1
ATOM 1976 N N . ASP A 1 264 ? -12.262 -3.973 33.083 1.00 95.88 264 ASP A N 1
ATOM 1977 C CA . ASP A 1 264 ? -12.015 -2.617 33.582 1.00 95.88 264 ASP A CA 1
ATOM 1978 C C . ASP A 1 264 ? -13.174 -1.672 33.228 1.00 95.88 264 ASP A C 1
ATOM 1980 O O . ASP A 1 264 ? -13.087 -0.786 32.373 1.00 95.88 264 ASP A O 1
ATOM 1984 N N . LEU A 1 265 ? -14.313 -1.894 33.887 1.00 95.56 265 LEU A N 1
ATOM 1985 C CA . LEU A 1 265 ? -15.490 -1.040 33.737 1.00 95.56 265 LEU A CA 1
ATOM 1986 C C . LEU A 1 265 ? -15.242 0.417 34.192 1.00 95.56 265 LEU A C 1
ATOM 1988 O O . LEU A 1 265 ? -15.695 1.320 33.485 1.00 95.56 265 LEU A O 1
ATOM 1992 N N . PRO A 1 266 ? -14.522 0.689 35.305 1.00 94.94 266 PRO A N 1
ATOM 1993 C CA . PRO A 1 266 ? -14.173 2.058 35.686 1.00 94.94 266 PRO A CA 1
ATOM 1994 C C . PRO A 1 266 ? -13.323 2.773 34.631 1.00 94.94 266 PRO A C 1
ATOM 1996 O O . PRO A 1 266 ? -13.620 3.917 34.293 1.00 94.94 266 PRO A O 1
ATOM 1999 N N . GLY A 1 267 ? -12.314 2.106 34.062 1.00 95.75 267 GLY A N 1
ATOM 2000 C CA . GLY A 1 267 ? -11.494 2.672 32.992 1.00 95.75 267 GLY A CA 1
ATOM 2001 C C . GLY A 1 267 ? -12.281 2.911 31.705 1.00 95.75 267 GLY A C 1
ATOM 2002 O O . GLY A 1 267 ? -12.122 3.958 31.074 1.00 95.75 267 GLY A O 1
ATOM 2003 N N . ALA A 1 268 ? -13.178 1.991 31.332 1.00 97.00 268 ALA A N 1
ATOM 2004 C CA . ALA A 1 268 ? -14.078 2.173 30.192 1.00 97.00 268 ALA A CA 1
ATOM 2005 C C . ALA A 1 268 ? -14.966 3.417 30.359 1.00 97.00 268 ALA A C 1
ATOM 2007 O O . ALA A 1 268 ? -15.077 4.226 29.435 1.00 97.00 268 ALA A O 1
ATOM 2008 N N . LEU A 1 269 ? -15.555 3.595 31.548 1.00 97.06 269 LEU A N 1
ATOM 2009 C CA . LEU A 1 269 ? -16.354 4.774 31.873 1.00 97.06 269 LEU A CA 1
ATOM 2010 C C . LEU A 1 269 ? -15.507 6.051 31.841 1.00 97.06 269 LEU A C 1
ATOM 2012 O O . LEU A 1 269 ? -15.919 7.019 31.21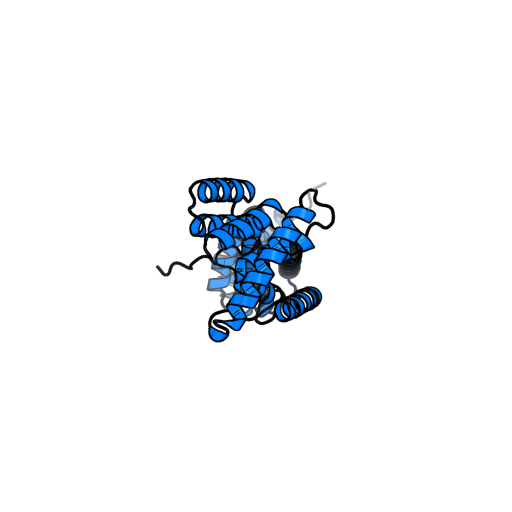3 1.00 97.06 269 LEU A O 1
ATOM 2016 N N . ALA A 1 270 ? -14.312 6.041 32.437 1.00 96.38 270 ALA A N 1
ATOM 2017 C CA . ALA A 1 270 ? -13.432 7.208 32.471 1.00 96.38 270 ALA A CA 1
ATOM 2018 C C . ALA A 1 270 ? -13.064 7.710 31.062 1.00 96.38 270 ALA A C 1
ATOM 2020 O O . ALA A 1 270 ? -13.092 8.913 30.809 1.00 96.38 270 ALA A O 1
ATOM 2021 N N . VAL A 1 271 ? -12.770 6.798 30.125 1.00 95.44 271 VAL A N 1
ATOM 2022 C CA . VAL A 1 271 ? -12.524 7.151 28.713 1.00 95.44 271 VAL A CA 1
ATOM 2023 C C . VAL A 1 271 ? -13.763 7.787 28.079 1.00 95.44 271 VAL A C 1
ATOM 2025 O O . VAL A 1 271 ? -13.664 8.820 27.421 1.00 95.44 271 VAL A O 1
ATOM 2028 N N . MET A 1 272 ? -14.937 7.191 28.287 1.00 96.94 272 MET A N 1
ATOM 2029 C CA . MET A 1 272 ? -16.184 7.686 27.704 1.00 96.94 272 MET A CA 1
ATOM 2030 C C . MET A 1 272 ? -16.624 9.026 28.298 1.00 96.94 272 MET A C 1
ATOM 2032 O O . MET A 1 272 ? -17.130 9.871 27.570 1.00 96.94 272 MET A O 1
ATOM 2036 N N . GLU A 1 273 ? -16.417 9.269 29.589 1.00 96.06 273 GLU A N 1
ATOM 2037 C CA . GLU A 1 273 ? -16.761 10.546 30.223 1.00 96.06 273 GLU A CA 1
ATOM 2038 C C . GLU A 1 273 ? -15.829 11.681 29.816 1.00 96.06 273 GLU A C 1
ATOM 2040 O O . GLU A 1 273 ? -16.297 12.804 29.631 1.00 96.06 273 GLU A O 1
ATOM 2045 N N . ALA A 1 274 ? -14.536 11.395 29.648 1.00 95.06 274 ALA A N 1
ATOM 2046 C CA . ALA A 1 274 ? -13.566 12.391 29.212 1.00 95.06 274 ALA A CA 1
ATOM 2047 C C . ALA A 1 274 ? -13.884 12.910 27.803 1.00 95.06 274 ALA A C 1
ATOM 2049 O O . ALA A 1 274 ? -13.849 14.115 27.561 1.00 95.06 274 ALA A O 1
ATOM 2050 N N . ASP A 1 275 ? -14.229 12.002 26.889 1.00 91.62 275 ASP A N 1
ATOM 2051 C CA . ASP A 1 275 ? -14.319 12.340 25.472 1.00 91.62 275 ASP A CA 1
ATOM 2052 C C . ASP A 1 275 ? -15.758 12.448 24.939 1.00 91.62 275 ASP A C 1
ATOM 2054 O O . ASP A 1 275 ? -16.003 13.110 23.930 1.00 91.62 275 ASP A O 1
ATOM 2058 N N . LEU A 1 276 ? -16.712 11.758 25.569 1.00 94.88 276 LEU A N 1
ATOM 2059 C CA . LEU A 1 276 ? -18.098 11.598 25.116 1.00 94.88 276 LEU A CA 1
ATOM 2060 C C . LEU A 1 276 ? -19.107 11.716 26.285 1.00 94.88 276 LEU A C 1
ATOM 2062 O O . LEU A 1 276 ? -19.989 10.864 26.435 1.00 94.88 276 LEU A O 1
ATOM 2066 N N . PRO A 1 277 ? -19.058 12.779 27.114 1.00 93.94 277 PRO A N 1
ATOM 2067 C CA . PRO A 1 277 ? -19.883 12.885 28.327 1.00 93.94 277 PRO A CA 1
ATOM 2068 C C . PRO A 1 277 ? -21.396 12.922 28.053 1.00 93.94 277 PRO A C 1
ATOM 2070 O O . PRO A 1 277 ? -22.204 12.599 28.930 1.00 93.94 277 PRO A O 1
ATOM 2073 N N . GLN A 1 278 ? -21.789 13.329 26.842 1.00 91.19 278 GLN A N 1
ATOM 2074 C CA . GLN A 1 278 ? -23.188 13.438 26.415 1.00 91.19 278 GLN A CA 1
ATOM 2075 C C . GLN A 1 278 ? -23.687 12.232 25.602 1.00 91.19 278 GLN A C 1
ATOM 2077 O O . GLN A 1 278 ? -24.837 12.213 25.173 1.00 91.19 278 GLN A O 1
ATOM 2082 N N . ASP A 1 279 ? -22.842 11.225 25.376 1.00 93.62 279 ASP A N 1
ATOM 2083 C CA . ASP A 1 279 ? -23.230 10.032 24.625 1.00 93.62 279 ASP A CA 1
ATOM 2084 C C . ASP A 1 279 ? -24.081 9.097 25.494 1.00 93.62 279 ASP A C 1
ATOM 2086 O O . ASP A 1 279 ? -23.738 8.793 26.637 1.00 93.62 279 ASP A O 1
ATOM 2090 N N . SER A 1 280 ? -25.189 8.604 24.938 1.00 92.56 280 SER A N 1
ATOM 2091 C CA . SER A 1 280 ? -26.084 7.662 25.627 1.00 92.56 280 SER A CA 1
ATOM 2092 C C . SER A 1 280 ? -25.373 6.387 26.106 1.00 92.56 280 SER A C 1
ATOM 2094 O O . SER A 1 280 ? -25.721 5.831 27.144 1.00 92.56 280 SER A O 1
ATOM 2096 N N . ARG A 1 281 ? -24.327 5.933 25.403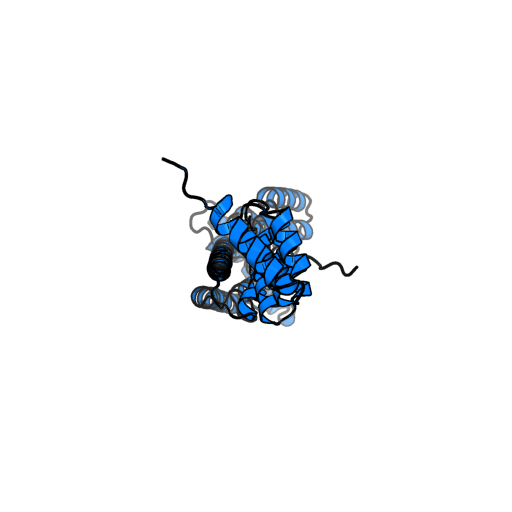 1.00 94.38 281 ARG A N 1
ATOM 2097 C CA . ARG A 1 281 ? -23.526 4.766 25.804 1.00 94.38 281 ARG A CA 1
ATOM 2098 C C . ARG A 1 281 ? -22.704 5.054 27.059 1.00 94.38 281 ARG A C 1
ATOM 2100 O O . ARG A 1 281 ? -22.512 4.153 27.871 1.00 94.38 281 ARG A O 1
ATOM 2107 N N . THR A 1 282 ? -22.268 6.300 27.250 1.00 95.56 282 THR A N 1
ATOM 2108 C CA . THR A 1 282 ? -21.611 6.754 28.486 1.00 95.56 282 THR A CA 1
ATOM 2109 C C . THR A 1 282 ? -22.573 6.674 29.664 1.00 95.56 282 THR A C 1
ATOM 2111 O O . THR A 1 282 ? -22.197 6.211 30.736 1.00 95.56 282 THR A O 1
ATOM 2114 N N . ASP A 1 283 ? -23.832 7.058 29.459 1.00 93.81 283 ASP A N 1
ATOM 2115 C CA . ASP A 1 283 ? -24.868 6.975 30.490 1.00 93.81 283 ASP A CA 1
ATOM 2116 C C . ASP A 1 283 ? -25.161 5.524 30.892 1.00 93.81 283 ASP A C 1
ATOM 2118 O O . ASP A 1 283 ? -25.207 5.207 32.082 1.00 93.81 283 ASP A O 1
ATOM 2122 N N . VAL A 1 284 ? -25.265 4.622 29.911 1.00 92.50 284 VAL A N 1
ATOM 2123 C CA . VAL A 1 284 ? -25.415 3.178 30.158 1.00 92.50 284 VAL A CA 1
ATOM 2124 C C . VAL A 1 284 ? -24.223 2.623 30.942 1.00 92.50 284 VAL A C 1
ATOM 2126 O O . VAL A 1 284 ? -24.414 1.901 31.922 1.00 92.50 284 VAL A O 1
ATOM 2129 N N . LEU A 1 285 ? -22.993 2.982 30.560 1.00 94.12 285 LEU A N 1
ATOM 2130 C CA . LEU A 1 285 ? -21.787 2.574 31.288 1.00 94.12 285 LEU A CA 1
ATOM 2131 C C . LEU A 1 285 ? -21.757 3.129 32.715 1.00 94.12 285 LEU A C 1
ATOM 2133 O O . LEU A 1 285 ? -21.343 2.417 33.630 1.00 94.12 285 LEU A O 1
ATOM 2137 N N . ARG A 1 286 ? -22.228 4.363 32.927 1.00 94.75 286 ARG A N 1
ATOM 2138 C CA . ARG A 1 286 ? -22.310 4.978 34.255 1.00 94.75 286 ARG A CA 1
ATOM 2139 C C . ARG A 1 286 ? -23.281 4.222 35.154 1.00 94.75 286 ARG A C 1
ATOM 2141 O O . ARG A 1 286 ? -22.909 3.855 36.266 1.00 94.75 286 ARG A O 1
ATOM 2148 N N . ALA A 1 287 ? -24.474 3.911 34.649 1.00 93.50 287 ALA A N 1
ATOM 2149 C CA . ALA A 1 287 ? -25.459 3.108 35.370 1.00 93.50 287 ALA A CA 1
ATOM 2150 C C . ALA A 1 287 ? -24.932 1.698 35.685 1.00 93.50 287 ALA A C 1
ATOM 2152 O O . ALA A 1 287 ? -25.047 1.240 36.821 1.00 93.50 287 ALA A O 1
ATOM 2153 N N . ALA A 1 288 ? -24.288 1.031 34.720 1.00 93.00 288 ALA A N 1
ATOM 2154 C CA . ALA A 1 288 ? -23.690 -0.289 34.926 1.00 93.00 288 ALA A CA 1
ATOM 2155 C C . ALA A 1 288 ? -22.551 -0.263 35.964 1.00 93.00 288 ALA A C 1
ATOM 2157 O O . ALA A 1 288 ? -22.432 -1.174 36.787 1.00 93.00 288 ALA A O 1
ATOM 2158 N N . SER A 1 289 ? -21.725 0.787 35.951 1.00 94.31 289 SER A N 1
ATOM 2159 C CA . SER A 1 289 ? -20.655 0.994 36.932 1.00 94.31 289 SER A CA 1
ATOM 2160 C C . SER A 1 289 ? -21.217 1.226 38.336 1.00 94.31 289 SER A C 1
ATOM 2162 O O . SER A 1 289 ? -20.784 0.569 39.283 1.00 94.31 289 SER A O 1
ATOM 2164 N N . ALA A 1 290 ? -22.245 2.070 38.470 1.00 94.25 290 ALA A N 1
ATOM 2165 C CA . ALA A 1 290 ? -22.935 2.312 39.736 1.00 94.25 290 ALA A CA 1
ATOM 2166 C C . ALA A 1 290 ? -23.610 1.039 40.274 1.00 94.25 290 ALA A C 1
ATOM 2168 O O . ALA A 1 290 ? -23.467 0.711 41.450 1.00 94.25 290 ALA A O 1
ATOM 2169 N N . GLN A 1 291 ? -24.265 0.262 39.408 1.00 94.31 291 GLN A N 1
ATOM 2170 C CA . GLN A 1 291 ? -24.899 -1.002 39.787 1.00 94.31 291 GLN A CA 1
ATOM 2171 C C . GLN A 1 291 ? -23.893 -2.032 40.322 1.00 94.31 291 GLN A C 1
ATOM 2173 O O . GLN A 1 291 ? -24.220 -2.783 41.240 1.00 94.31 291 GLN A O 1
ATOM 2178 N N . ARG A 1 292 ? -22.663 -2.067 39.784 1.00 92.94 292 ARG A N 1
ATOM 2179 C CA . ARG A 1 292 ? -21.588 -2.924 40.317 1.00 92.94 292 ARG A CA 1
ATOM 2180 C C . ARG A 1 292 ? -21.136 -2.521 41.720 1.00 92.94 292 ARG A C 1
ATOM 2182 O O . ARG A 1 292 ? -20.616 -3.374 42.432 1.00 92.94 292 ARG A O 1
ATOM 2189 N N . GLN A 1 293 ? -21.297 -1.254 42.099 1.00 92.25 293 GLN A N 1
ATOM 2190 C CA . GLN A 1 293 ? -20.988 -0.786 43.450 1.00 92.25 293 GLN A CA 1
ATOM 2191 C C . GLN A 1 293 ? -22.100 -1.180 44.424 1.00 92.25 293 GLN A C 1
ATOM 2193 O O . GLN A 1 293 ? -21.818 -1.765 45.467 1.00 92.25 293 GLN A O 1
ATOM 2198 N N . SER A 1 294 ? -23.359 -0.883 44.081 1.00 95.50 294 SER A N 1
ATOM 2199 C CA . SER A 1 294 ? -24.533 -1.377 44.807 1.00 95.50 294 SER A CA 1
ATOM 2200 C C . SER A 1 294 ? -25.813 -1.287 43.957 1.00 95.50 294 SER A C 1
ATOM 2202 O O . SER A 1 294 ? -25.913 -0.422 43.078 1.00 95.50 294 SER A O 1
ATOM 2204 N N . PRO A 1 295 ? -26.834 -2.127 44.224 1.00 95.06 295 PRO A N 1
ATOM 2205 C CA . PRO A 1 295 ? -28.137 -2.016 43.567 1.00 95.06 295 PRO A CA 1
ATOM 2206 C C . PRO A 1 295 ? -28.783 -0.631 43.728 1.00 95.06 295 PRO A C 1
ATOM 2208 O O . PRO A 1 295 ? -29.351 -0.101 42.776 1.00 95.06 295 PRO A O 1
ATOM 2211 N N . GLU A 1 296 ? -28.658 -0.014 44.906 1.00 95.50 296 GLU A N 1
ATOM 2212 C CA . GLU A 1 296 ? -29.206 1.314 45.210 1.00 95.50 296 GLU A CA 1
ATOM 2213 C C . GLU A 1 296 ? -28.494 2.413 44.418 1.00 95.50 296 GLU A C 1
ATOM 2215 O O . GLU A 1 296 ? -29.144 3.336 43.928 1.00 95.50 296 GLU A O 1
ATOM 2220 N N . ALA A 1 297 ? -27.169 2.318 44.272 1.00 93.94 297 ALA A N 1
ATOM 2221 C CA . ALA A 1 297 ? -26.394 3.246 43.455 1.00 93.94 297 ALA A CA 1
ATOM 2222 C C . ALA A 1 297 ? -26.802 3.147 41.978 1.00 93.94 297 ALA A C 1
ATOM 2224 O O . ALA A 1 297 ? -27.039 4.171 41.336 1.00 93.94 297 ALA A O 1
ATOM 2225 N N . GLY A 1 298 ? -26.973 1.925 41.463 1.00 93.56 298 GLY A N 1
ATOM 2226 C CA . GLY A 1 298 ? -27.499 1.694 40.116 1.00 93.56 298 GLY A CA 1
ATOM 2227 C C . GLY A 1 298 ? -28.903 2.274 39.916 1.00 93.56 298 GLY A C 1
ATOM 2228 O O . GLY A 1 298 ? -29.147 2.961 38.926 1.00 93.56 298 GLY A O 1
ATOM 2229 N N . ALA A 1 299 ? -29.815 2.055 40.868 1.00 93.25 299 ALA A N 1
ATOM 2230 C CA . ALA A 1 299 ? -31.184 2.569 40.800 1.00 93.25 299 ALA A CA 1
ATOM 2231 C C . ALA A 1 299 ? -31.233 4.105 40.781 1.00 93.25 299 ALA A C 1
ATOM 2233 O O . ALA A 1 299 ? -31.919 4.680 39.937 1.00 93.25 299 ALA A O 1
ATOM 2234 N N . ARG A 1 300 ? -30.460 4.770 41.651 1.00 93.81 300 ARG A N 1
ATOM 2235 C CA . ARG A 1 300 ? -30.351 6.241 41.676 1.00 93.81 300 ARG A CA 1
ATOM 2236 C C . ARG A 1 300 ? -29.818 6.798 40.362 1.00 93.81 300 ARG A C 1
ATOM 2238 O O . ARG A 1 300 ? -30.298 7.822 39.884 1.00 93.81 300 ARG A O 1
ATOM 2245 N N . GLU A 1 301 ? -28.832 6.128 39.774 1.00 93.12 301 GLU A N 1
ATOM 2246 C CA . GLU A 1 301 ? -28.253 6.568 38.510 1.00 93.12 301 GLU A CA 1
ATOM 2247 C C . GLU A 1 301 ? -29.246 6.412 37.350 1.00 93.12 301 GLU A C 1
ATOM 2249 O O . GLU A 1 301 ? -29.407 7.328 36.547 1.00 93.12 301 GLU A O 1
ATOM 2254 N N . LEU A 1 302 ? -29.987 5.301 37.298 1.00 91.81 302 LEU A N 1
ATOM 2255 C CA . LEU A 1 302 ? -31.060 5.111 36.320 1.00 91.81 302 LEU A CA 1
ATOM 2256 C C . LEU A 1 302 ? -32.180 6.146 36.480 1.00 91.81 302 LEU A C 1
ATOM 2258 O O . LEU A 1 302 ? -32.650 6.690 35.482 1.00 91.81 302 LEU A O 1
ATOM 2262 N N . GLU A 1 303 ? -32.578 6.460 37.715 1.00 92.12 303 GLU A N 1
ATOM 2263 C CA . GLU A 1 303 ? -33.565 7.504 38.004 1.00 92.12 303 GLU A CA 1
ATOM 2264 C C . GLU A 1 303 ? -33.092 8.870 37.481 1.00 92.12 303 GLU A C 1
ATOM 2266 O O . GLU A 1 303 ? -33.819 9.555 36.758 1.00 92.12 303 GLU A O 1
ATOM 2271 N N . ARG A 1 304 ? -31.834 9.236 37.757 1.00 91.12 304 ARG A N 1
ATOM 2272 C CA . ARG A 1 304 ? -31.212 10.466 37.250 1.00 91.12 304 ARG A CA 1
ATOM 2273 C C . ARG A 1 304 ? -31.253 10.531 35.721 1.00 91.12 304 ARG A C 1
ATOM 2275 O O . ARG A 1 304 ? -31.619 11.559 35.149 1.00 91.12 304 ARG A O 1
ATOM 2282 N N . LEU A 1 305 ? -30.896 9.440 35.047 1.00 89.50 305 LEU A N 1
ATOM 2283 C CA . LEU A 1 305 ? -30.877 9.380 33.586 1.00 89.50 305 LEU A CA 1
ATOM 2284 C C . LEU A 1 305 ? -32.284 9.507 32.988 1.00 89.50 305 LEU A C 1
ATOM 2286 O O . LEU A 1 305 ? -32.502 10.356 32.123 1.00 89.50 305 LEU A O 1
ATOM 2290 N N . LEU A 1 306 ? -33.243 8.715 33.472 1.00 87.00 306 LEU A N 1
ATOM 2291 C CA . LEU A 1 306 ? -34.602 8.663 32.924 1.00 87.00 306 LEU A CA 1
ATOM 2292 C C . LEU A 1 306 ? -35.407 9.938 33.201 1.00 87.00 306 LEU A C 1
ATOM 2294 O O . LEU A 1 306 ? -36.133 10.396 32.321 1.00 87.00 306 LEU A O 1
ATOM 2298 N N . PHE A 1 307 ? -35.273 10.524 34.395 1.00 86.50 307 PHE A N 1
ATOM 2299 C CA . PHE A 1 307 ? -36.161 11.602 34.846 1.00 86.50 307 PHE A CA 1
ATOM 2300 C C . PHE A 1 307 ? -35.527 12.991 34.886 1.00 86.50 307 PHE A C 1
ATOM 2302 O O . PHE A 1 307 ? -36.264 13.968 34.974 1.00 86.50 307 PHE A O 1
ATOM 2309 N N . GLN A 1 308 ? -34.198 13.117 34.823 1.00 82.69 308 GLN A N 1
ATOM 2310 C CA . GLN A 1 308 ? -33.541 14.434 34.830 1.00 82.69 308 GLN A CA 1
ATOM 2311 C C . GLN A 1 308 ? -32.883 14.760 33.491 1.00 82.69 308 GLN A C 1
ATOM 2313 O O . GLN A 1 308 ? -32.965 15.892 33.026 1.00 82.69 308 GLN A O 1
ATOM 2318 N N . ARG A 1 309 ? -32.237 13.779 32.852 1.00 78.56 309 ARG A N 1
ATOM 2319 C CA . ARG A 1 309 ? -31.485 14.000 31.607 1.00 78.56 309 ARG A CA 1
ATOM 2320 C C . ARG A 1 309 ? -32.332 13.831 30.349 1.00 78.56 309 ARG A C 1
ATOM 2322 O O . ARG A 1 309 ? -32.170 14.604 29.412 1.00 78.56 309 ARG A O 1
ATOM 2329 N N . TYR A 1 310 ? -33.242 12.859 30.343 1.00 79.94 310 TYR A N 1
ATOM 2330 C CA . TYR A 1 310 ? -34.149 12.589 29.219 1.00 79.94 310 TYR A CA 1
ATOM 2331 C C . TYR A 1 310 ? -35.599 13.007 29.489 1.00 79.94 310 TYR A C 1
ATOM 2333 O O . TYR A 1 310 ? -36.512 12.558 28.795 1.00 79.94 310 TYR A O 1
ATOM 2341 N N . ALA A 1 311 ? -35.823 13.877 30.480 1.00 75.56 311 ALA A N 1
ATOM 2342 C CA . ALA A 1 311 ? -37.151 14.405 30.757 1.00 75.56 311 ALA A CA 1
ATOM 2343 C C . ALA A 1 311 ? -37.728 15.071 29.492 1.00 75.56 311 ALA A C 1
ATOM 2345 O O . ALA A 1 311 ? -37.041 15.891 28.871 1.00 75.56 311 ALA A O 1
ATOM 2346 N N . PRO A 1 312 ? -38.970 14.752 29.084 1.00 64.31 312 PRO A N 1
ATOM 2347 C CA . PRO A 1 312 ? -39.600 15.449 27.975 1.00 64.31 312 PRO A CA 1
ATOM 2348 C C . PRO A 1 312 ? -39.699 16.937 28.325 1.00 64.31 312 PRO A C 1
ATOM 2350 O O . PRO A 1 312 ? -40.151 17.285 29.417 1.00 64.31 312 PRO A O 1
ATOM 2353 N N . ALA A 1 313 ? -39.260 17.809 27.411 1.00 63.66 313 ALA A N 1
ATOM 2354 C CA . ALA A 1 313 ? -39.374 19.252 27.595 1.00 63.66 313 ALA A CA 1
ATOM 2355 C C . ALA A 1 313 ? -40.830 19.596 27.939 1.00 63.66 313 ALA A C 1
ATOM 2357 O O . ALA A 1 313 ? -41.742 19.220 27.195 1.00 63.66 313 ALA A O 1
ATOM 2358 N N . GLN A 1 314 ? -41.041 20.255 29.082 1.00 60.75 314 GLN A N 1
ATOM 2359 C CA . GLN A 1 314 ? -42.360 20.739 29.481 1.00 60.75 314 GLN A CA 1
ATOM 2360 C C . GLN A 1 314 ? -42.873 21.656 28.361 1.00 60.75 314 GLN A C 1
ATOM 2362 O O . GLN A 1 314 ? -42.246 22.673 28.066 1.00 60.75 314 GLN A O 1
ATOM 2367 N N . ARG A 1 315 ? -43.938 21.219 27.679 1.00 46.59 315 ARG A N 1
ATOM 2368 C CA . ARG A 1 315 ? -44.656 22.014 26.675 1.00 46.59 315 ARG A CA 1
ATOM 2369 C C . ARG A 1 315 ? -45.458 23.114 27.344 1.00 46.59 315 ARG A C 1
ATOM 2371 O O . ARG A 1 315 ? -46.034 22.824 28.416 1.00 46.59 315 ARG A O 1
#

Secondary structure (DSSP, 8-state):
-----PPPP-SSGGG--HHHHHHHHHHHHHTT-HHHHHHHHHHHHHH-TT-HHHHHHHHHHHHHTT-HHHHHHHHHHHHHH-TT-TTHHHHHHHHHHHHHHHHHHHHH-GGGSPP--HHHHHHHHHHHHHHHHTT--SSTTSHHHHHHHHHHTT---TTHHHHHHHHHHHHHHHHHHHHHHHHTT----HHHHHHHHHHHHHHHHTT---TTHHHHHHHHHHHHHHHTT-HHHHHHHHHHHHHH-TT-HHHHHHHHHHHHHTT-HHHHHHHHHHH-TT-HHHHHHHHHHHHHH-HHHHHHHHHHIIIIISPPP--

Sequence (315 aa):
MCGVALAEPLVGPSVGQGDALLAEGTRLYNKRKHKDAAERFLLATRANPSLLPAYLGLARARMGAKDVFGACTAYRAYVRSAPDIQDRKKAQRELSLCERKLKAARRNKRNKVPADLTARHVELKAGFFAALEDGQLVGPNAAGDTLRTLVTEGYLGPDLGDMAARLSTACHTTTDDAHQRALAGESLPSQRLRESAALFALARDMGAPHAKASSQAPFLEGVAALQDGDTAEAQRLFAQAATAAPERSEYRVWRAAALQRAGDLPGALAVMEADLPQDSRTDVLRAASAQRQSPEAGARELERLLFQRYAPAQR

InterPro domains:
  IPR011990 Tetratricopeptide-like helical domain superfamily [G3DSA:1.25.40.10] (14-126)
  IPR011990 Tetratricopeptide-like helical domain superfamily [G3DSA:1.25.40.10] (210-298)
  IPR011990 Tetratricopeptide-like helical domain superfamily [SSF48452] (19-277)

Nearest PDB structures (foldseek):
  8j8p-assembly1_C  TM=3.718E-01  e=9.845E-04  Saccharomyces eubayanus
  7dkh-assembly2_E  TM=3.660E-01  e=1.026E-03  Saccharomyces cerevisiae S288C
  3uq3-assembly1_A  TM=3.100E-01  e=6.282E-04  Saccharomyces cerevisiae S288C
  6gxz-assembly2_C  TM=5.649E-01  e=2.250E-01  Homo sapiens
  6c9m-assembly1_A  TM=2.823E-01  e=1.648E-02  Homo sapiens

Foldseek 3Di:
DPPPPQPQQQAECSLHDLVVLLVVLVVCVVVLVLVSSLVSLLSSCRHQVLPLSSLQSNLVSCVSVVVLQLNLLSLVQSLVSDVPDPCSVVSVVVNVVSVVVLVVCCVVPVPPHDDDCVVVLVVLVVLLVVLLVVLQLDDPSHNLNSLNVCRVVPPRHSCNLVSLVSSLVSLQVLLVVLQVCVLVVHDDDLVSLQCNLVSQSSSVSSVRHDPLCQQSNLQSNLSSCVVVVVLVSSLVSLVRNCVSPVVDCSSLLSNLVSCVSVVNLVVSLVSCCVRPVPDPVNLVSCLVVLVVVHVVRSVVSVCCCVPPVPNDPDD

Radius of gyration: 28.59 Å; Cα contacts (8 Å, |Δi|>4): 437; chains: 1; bounding box: 75×40×82 Å

pLDDT: mean 91.49, std 10.56, range [27.81, 98.31]

Mean predicted aligned error: 6.47 Å

Organism: NCBI:txid1297742

Solvent-accessible surface area (backbone atoms only — not comparable to full-atom values): 15963 Å² total; per-residue (Å²): 134,84,77,76,76,74,74,76,42,69,30,24,57,58,55,36,62,29,68,61,27,33,52,50,14,52,55,30,39,77,71,67,37,16,58,68,10,23,54,30,10,49,48,11,34,31,13,29,26,78,45,56,68,20,30,52,50,22,15,52,17,20,48,72,52,66,38,41,65,65,12,36,53,27,34,52,30,41,57,66,72,39,84,81,48,91,60,40,71,56,50,50,54,54,33,56,52,33,48,53,51,40,52,52,44,41,73,77,39,56,92,77,50,81,80,85,54,65,67,58,53,52,51,43,50,51,44,23,52,51,20,50,74,72,66,32,51,69,58,89,75,8,21,51,43,32,51,50,47,42,56,73,74,62,61,65,54,47,58,54,47,55,52,36,50,53,51,29,51,52,32,51,54,52,46,51,50,53,48,53,40,48,72,73,67,49,92,69,60,49,67,65,31,52,46,35,51,56,35,47,51,51,13,33,28,33,38,50,63,58,91,55,42,74,22,51,36,35,35,35,39,13,54,25,30,45,74,75,65,40,26,68,58,12,27,55,24,13,49,47,12,23,70,62,35,72,88,46,60,64,34,52,52,52,24,22,50,23,30,42,75,67,67,36,47,70,59,14,38,52,55,30,49,76,78,36,67,86,39,70,69,36,53,52,43,48,28,54,51,30,35,74,76,33,68,66,49,15,50,54,41,46,49,46,45,58,64,66,72,60,44,76,77,86,127